Protein AF-A0A507F8T1-F1 (afdb_monomer_lite)

Secondary structure (DSSP, 8-state):
-PPPPP------THHHHHHHHHHHHHS----TT----HHHHHHHHHHHHHHHHHHHHTTTTTT-SS-SS-HHHHHHHH-EEEE-SSS-EE-S-TTHHHHGGG--SSHHHHHHHHHHHHHHHHHH---HHHHHIIIIIHHHHHHHHHHHHHHHHTPPPPPP----PPP---HHHHHHHHHHHHHHHHHHTPPPPPPSHHHHHSS-S-EEE--SHHHHHHHHHHHHHHHHHHHHHHHHSTT---HHHHHHHHHHHHHHHHHHHHHHHHHHHHH-GGG--SSB---HHHHHHHHHHHHHHHHHHHHGGG-

Foldseek 3Di:
DDDDDDDPPPPDPVVVVVVVVVVVVVDPDDPPPDDDFQLVVQLCVLLVLLVLQQCQVCVVVVVHPHRSDDPVCCCQQQKFKWFLPPHTDGPHDPNNLQNLLSYDPHPVQSVVLSCLLVVLSVLCSPGNPVLNCLQRVLSNQLVVQLSVVVSVVVDHDPDDDDDDDDDDDDLVVLVVVQVVQVVVCVVVVHDGDDRPNVVVVDPDSMAIHHHSLSSSLLSLLLLLLVLVLLLVVLVPPPDDPDVVSVVVNVVSVVVNVVSVVVLVVVLVVLVPPPVPPDSHRPGSSSSVSSNVNNNVVSNVVSVVVVD

Sequence (307 aa):
MATVPSYRGGRTSLEQSSYRRVSHRLHTTTPHGMPLPGTHLALVGTISLTLPSLISIYYTNLGLSSPLISFSRIYDTFHLTYQPRPKFKLLSRKESIVGHLFHHVDIAHWFGNTYAILSSGYFLDLGLIKTLVLIIGGGVTGAVTHILEWTIKTGPIPIPLVQSEPEPTSLLSDIVTDAQNLFTSIITTTTPAPLRTPERLLPPSTYSLCGASAAAYALTGAEIAAIMWAVKEAWGRKGRSRIGDRDRVKKLVVVALGRLVAVVAQVVASMEPGRRDGQLIIGHGAHLGGFLFGFIVMGFWQARRWV

Structure (mmCIF, N/CA/C/O backbone):
data_AF-A0A507F8T1-F1
#
_entry.id   AF-A0A507F8T1-F1
#
loop_
_atom_site.group_PDB
_atom_site.id
_atom_site.type_symbol
_atom_site.label_atom_id
_atom_site.label_alt_id
_atom_site.label_comp_id
_atom_site.label_asym_id
_atom_site.label_entity_id
_atom_site.label_seq_id
_atom_site.pdbx_PDB_ins_code
_atom_site.Cartn_x
_atom_site.Cartn_y
_atom_site.Cartn_z
_atom_site.occupancy
_atom_site.B_iso_or_equiv
_atom_site.auth_seq_id
_atom_site.auth_comp_id
_atom_site.auth_asym_id
_atom_site.auth_atom_id
_atom_site.pdbx_PDB_model_num
ATOM 1 N N . MET A 1 1 ? -41.353 -45.579 39.675 1.00 39.34 1 MET A N 1
ATOM 2 C CA . MET A 1 1 ? -41.555 -44.891 38.381 1.00 39.34 1 MET A CA 1
ATOM 3 C C . MET A 1 1 ? -41.398 -43.399 38.618 1.00 39.34 1 MET A C 1
ATOM 5 O O . MET A 1 1 ? -42.266 -42.804 39.238 1.00 39.34 1 MET A O 1
ATOM 9 N N . ALA A 1 2 ? -40.248 -42.838 38.247 1.00 31.27 2 ALA A N 1
ATOM 10 C CA . ALA A 1 2 ? -39.921 -41.430 38.457 1.00 31.27 2 ALA A CA 1
ATOM 11 C C . ALA A 1 2 ? -40.233 -40.632 37.183 1.00 31.27 2 ALA A C 1
ATOM 13 O O . ALA A 1 2 ? -39.785 -40.987 36.094 1.00 31.27 2 ALA A O 1
ATOM 14 N N . THR A 1 3 ? -41.030 -39.580 37.331 1.00 31.67 3 THR A N 1
ATOM 15 C CA . THR A 1 3 ? -41.420 -38.634 36.282 1.00 31.67 3 THR A CA 1
ATOM 16 C C . THR A 1 3 ? -40.282 -37.663 35.964 1.00 31.67 3 THR A C 1
ATOM 18 O O . THR A 1 3 ? -39.743 -37.015 36.859 1.00 31.67 3 THR A O 1
ATOM 21 N N . VAL A 1 4 ? -39.945 -37.542 34.679 1.00 34.84 4 VAL A N 1
ATOM 22 C CA . VAL A 1 4 ? -38.976 -36.579 34.129 1.00 34.84 4 VAL A CA 1
ATOM 23 C C . VAL A 1 4 ? -39.644 -35.203 33.975 1.00 34.84 4 VAL A C 1
ATOM 25 O O . VAL A 1 4 ? -40.724 -35.143 33.384 1.00 34.84 4 VAL A O 1
ATOM 28 N N . PRO A 1 5 ? -39.041 -34.082 34.419 1.00 36.09 5 PRO A N 1
ATOM 29 C CA . PRO A 1 5 ? -39.546 -32.755 34.090 1.00 36.09 5 PRO A CA 1
ATOM 30 C C . PRO A 1 5 ? -39.031 -32.291 32.721 1.00 36.09 5 PRO A C 1
ATOM 32 O O . PRO A 1 5 ? -37.831 -32.305 32.442 1.00 36.09 5 PRO A O 1
ATOM 35 N N . SER A 1 6 ? -39.953 -31.827 31.875 1.00 34.19 6 SER A N 1
ATOM 36 C CA . SER A 1 6 ? -39.666 -31.208 30.580 1.00 34.19 6 SER A CA 1
ATOM 37 C C . SER A 1 6 ? -38.996 -29.840 30.752 1.00 34.19 6 SER A C 1
ATOM 39 O O . SER A 1 6 ? -39.574 -28.933 31.356 1.00 34.19 6 SER A O 1
ATOM 41 N N . TYR A 1 7 ? -37.818 -29.651 30.160 1.00 31.28 7 TYR A N 1
ATOM 42 C CA . TYR A 1 7 ? -37.146 -28.353 30.106 1.00 31.28 7 TYR A CA 1
ATOM 43 C C . TYR A 1 7 ? -37.700 -27.529 28.930 1.00 31.28 7 TYR A C 1
ATOM 45 O O . TYR A 1 7 ? -37.268 -27.663 27.786 1.00 31.28 7 TYR A O 1
ATOM 53 N N . ARG A 1 8 ? -38.692 -26.669 29.197 1.00 39.00 8 ARG A N 1
ATOM 54 C CA . ARG A 1 8 ? -39.153 -25.636 28.252 1.00 39.00 8 ARG A CA 1
ATOM 55 C C . ARG A 1 8 ? -38.188 -24.448 28.329 1.00 39.00 8 ARG A C 1
ATOM 57 O O . ARG A 1 8 ? -38.341 -23.555 29.156 1.00 39.00 8 ARG A O 1
ATOM 64 N N . GLY A 1 9 ? -37.171 -24.451 27.470 1.00 37.16 9 GLY A N 1
ATOM 65 C CA . GLY A 1 9 ? -36.248 -23.330 27.296 1.00 37.16 9 GLY A CA 1
ATOM 66 C C . GLY A 1 9 ? -36.930 -22.142 26.617 1.00 37.16 9 GLY A C 1
ATOM 67 O O . GLY A 1 9 ? -36.871 -21.997 25.399 1.00 37.16 9 GLY A O 1
ATOM 68 N N . GLY A 1 10 ? -37.572 -21.282 27.407 1.00 39.88 10 GLY A N 1
ATOM 69 C CA . GLY A 1 10 ? -38.011 -19.962 26.970 1.00 39.88 10 GLY A CA 1
ATOM 70 C C . GLY A 1 10 ? -36.803 -19.066 26.700 1.00 39.88 10 GLY A C 1
ATOM 71 O O . GLY A 1 10 ? -36.295 -18.419 27.613 1.00 39.88 10 GLY A O 1
ATOM 72 N N . ARG A 1 11 ? -36.341 -19.011 25.445 1.00 39.75 11 ARG A N 1
ATOM 73 C CA . ARG A 1 11 ? -35.470 -17.922 24.981 1.00 39.75 11 ARG A CA 1
ATOM 74 C C . ARG A 1 11 ? -36.283 -16.635 25.016 1.00 39.75 11 ARG A C 1
ATOM 76 O O . ARG A 1 11 ? -37.191 -16.427 24.216 1.00 39.75 11 ARG A O 1
ATOM 83 N N . THR A 1 12 ? -35.982 -15.807 26.005 1.00 41.47 12 THR A N 1
ATOM 84 C CA . THR A 1 12 ? -36.626 -14.523 26.237 1.00 41.47 12 THR A CA 1
ATOM 85 C C . THR A 1 12 ? -36.356 -13.579 25.064 1.00 41.47 12 THR A C 1
ATOM 87 O O . THR A 1 12 ? -35.235 -13.432 24.577 1.00 41.47 12 THR A O 1
ATOM 90 N N . SER A 1 13 ? -37.407 -12.884 24.638 1.00 44.56 13 SER A N 1
ATOM 91 C CA . SER A 1 13 ? -37.451 -11.843 23.597 1.00 44.56 13 SER A CA 1
ATOM 92 C C . SER A 1 13 ? -36.482 -10.659 23.808 1.00 44.56 13 SER A C 1
ATOM 94 O O . SER A 1 13 ? -36.400 -9.747 22.982 1.00 44.56 13 SER A O 1
ATOM 96 N N . LEU A 1 14 ? -35.703 -10.671 24.892 1.00 43.12 14 LEU A N 1
ATOM 97 C CA . LEU A 1 14 ? -34.711 -9.663 25.259 1.00 43.12 14 LEU A CA 1
ATOM 98 C C . LEU A 1 14 ? -33.349 -9.861 24.568 1.00 43.12 14 LEU A C 1
ATOM 100 O O . LEU A 1 14 ? -32.668 -8.866 24.296 1.00 43.12 14 LEU A O 1
ATOM 104 N N . GLU A 1 15 ? -32.963 -11.091 24.208 1.00 40.22 15 GLU A N 1
ATOM 105 C CA . GLU A 1 15 ? -31.699 -11.337 23.487 1.00 40.22 15 GLU A CA 1
ATOM 106 C C . GLU A 1 15 ? -31.767 -10.899 22.016 1.00 40.22 15 GLU A C 1
ATOM 108 O O . GLU A 1 15 ? -30.837 -10.260 21.517 1.00 40.22 15 GLU A O 1
ATOM 113 N N . GLN A 1 16 ? -32.900 -11.113 21.339 1.00 37.66 16 GLN A N 1
ATOM 114 C CA . GLN A 1 16 ? -33.099 -10.623 19.966 1.00 37.66 16 GLN A CA 1
ATOM 115 C C . GLN A 1 16 ? -33.234 -9.089 19.900 1.00 37.66 16 GLN A C 1
ATOM 117 O O . GLN A 1 16 ? -32.736 -8.460 18.965 1.00 37.66 16 GLN A O 1
ATOM 122 N N . SER A 1 17 ? -33.823 -8.459 20.925 1.00 38.72 17 SER A N 1
ATOM 123 C CA . SER A 1 17 ? -33.915 -6.992 21.064 1.00 38.72 17 SER A CA 1
ATOM 124 C C . SER A 1 17 ? -32.543 -6.325 21.249 1.00 38.72 17 SER A C 1
ATOM 126 O O . SER A 1 17 ? -32.312 -5.218 20.754 1.00 38.72 17 SER A O 1
ATOM 128 N N . SER A 1 18 ? -31.603 -7.006 21.911 1.00 37.50 18 SER A N 1
ATOM 129 C CA . SER A 1 18 ? -30.262 -6.475 22.190 1.00 37.50 18 SER A CA 1
ATOM 130 C C . SER A 1 18 ? -29.327 -6.578 20.980 1.00 37.50 18 SER A C 1
ATOM 132 O O . SER A 1 18 ? -28.529 -5.671 20.748 1.00 37.50 18 SER A O 1
ATOM 134 N N . TYR A 1 19 ? -29.491 -7.616 20.153 1.00 35.53 19 TYR A N 1
ATOM 135 C CA . TYR A 1 19 ? -28.781 -7.747 18.875 1.00 35.53 19 TYR A CA 1
ATOM 136 C C . TYR A 1 19 ? -29.235 -6.694 17.845 1.00 35.53 19 TYR A C 1
ATOM 138 O O . TYR A 1 19 ? -28.403 -6.087 17.171 1.00 35.53 19 TYR A O 1
ATOM 146 N N . ARG A 1 20 ? -30.541 -6.382 17.790 1.00 34.66 20 ARG A N 1
ATOM 147 C CA . ARG A 1 20 ? -31.094 -5.333 16.906 1.00 34.66 20 ARG A CA 1
ATOM 148 C C . ARG A 1 20 ? -30.642 -3.915 17.271 1.00 34.66 20 ARG A C 1
ATOM 150 O O . ARG A 1 20 ? -30.541 -3.060 16.399 1.00 34.66 20 ARG A O 1
ATOM 157 N N . ARG A 1 21 ? -30.352 -3.648 18.549 1.00 36.59 21 ARG A N 1
ATOM 158 C CA . ARG A 1 21 ? -30.022 -2.293 19.029 1.00 36.59 21 ARG A CA 1
ATOM 159 C C . ARG A 1 21 ? -28.556 -1.892 18.824 1.00 36.59 21 ARG A C 1
ATOM 161 O O . ARG A 1 21 ? -28.254 -0.703 18.867 1.00 36.59 21 ARG A O 1
ATOM 168 N N . VAL A 1 22 ? -27.657 -2.855 18.595 1.00 39.97 22 VAL A N 1
ATOM 169 C CA . VAL A 1 22 ? -26.219 -2.593 18.378 1.00 39.97 22 VAL A CA 1
ATOM 170 C C . VAL A 1 22 ? -25.868 -2.504 16.896 1.00 39.97 22 VAL A C 1
ATOM 172 O O . VAL A 1 22 ? -25.025 -1.677 16.551 1.00 39.97 22 VAL A O 1
ATOM 175 N N . SER A 1 23 ? -26.579 -3.210 16.005 1.00 36.19 23 SER A N 1
ATOM 176 C CA . SER A 1 23 ? -26.482 -2.886 14.573 1.00 36.19 23 SER A CA 1
ATOM 177 C C . SER A 1 23 ? -26.943 -1.442 14.330 1.00 36.19 23 SER A C 1
ATOM 179 O O . SER A 1 23 ? -26.293 -0.725 13.593 1.00 36.19 23 SER A O 1
ATOM 181 N N . HIS A 1 24 ? -27.948 -0.958 15.066 1.00 34.44 24 HIS A N 1
ATOM 182 C CA . HIS A 1 24 ? -28.464 0.417 14.992 1.00 34.44 24 HIS A CA 1
ATOM 183 C C . HIS A 1 24 ? -27.612 1.519 15.656 1.00 34.44 24 HIS A C 1
ATOM 185 O O . HIS A 1 24 ? -27.954 2.693 15.542 1.00 34.44 24 HIS A O 1
ATOM 191 N N . ARG A 1 25 ? -26.547 1.184 16.403 1.00 39.75 25 ARG A N 1
ATOM 192 C CA . ARG A 1 25 ? -25.664 2.187 17.050 1.00 39.75 25 ARG A CA 1
ATOM 193 C C . ARG A 1 25 ? -24.276 2.292 16.429 1.00 39.75 25 ARG A C 1
ATOM 195 O O . ARG A 1 25 ? -23.531 3.196 16.791 1.00 39.75 25 ARG A O 1
ATOM 202 N N . LEU A 1 26 ? -23.961 1.395 15.499 1.00 37.66 26 LEU A N 1
ATOM 203 C CA . LEU A 1 26 ? -22.842 1.514 14.561 1.00 37.66 26 LEU A CA 1
ATOM 204 C C . LEU A 1 26 ? -23.324 1.690 13.110 1.00 37.66 26 LEU A C 1
ATOM 206 O O . LEU A 1 26 ? -22.580 2.229 12.307 1.00 37.66 26 LEU A O 1
ATOM 210 N N . HIS A 1 27 ? -24.581 1.358 12.794 1.00 41.53 27 HIS A N 1
ATOM 211 C CA . HIS A 1 27 ? -25.278 1.879 11.624 1.00 41.53 27 HIS A CA 1
ATOM 212 C C . HIS A 1 27 ? -26.230 2.990 12.047 1.00 41.53 27 HIS A C 1
ATOM 214 O O . HIS A 1 27 ? -27.288 2.736 12.625 1.00 41.53 27 HIS A O 1
ATOM 220 N N . THR A 1 28 ? -25.912 4.224 11.666 1.00 35.44 28 THR A N 1
ATOM 221 C CA . THR A 1 28 ? -26.970 5.135 11.234 1.00 35.44 28 THR A CA 1
ATOM 222 C C . THR A 1 28 ? -27.718 4.428 10.112 1.00 35.44 28 THR A C 1
ATOM 224 O O . THR A 1 28 ? -27.206 4.301 9.003 1.00 35.44 28 THR A O 1
ATOM 227 N N . THR A 1 29 ? -28.896 3.893 10.424 1.00 37.66 29 THR A N 1
ATOM 228 C CA . THR A 1 29 ? -29.841 3.418 9.420 1.00 37.66 29 THR A CA 1
ATOM 229 C C . THR A 1 29 ? -30.142 4.557 8.477 1.00 37.66 29 THR A C 1
ATOM 231 O O . THR A 1 29 ? -30.788 5.534 8.855 1.00 37.66 29 THR A O 1
ATOM 234 N N . THR A 1 30 ? -29.665 4.420 7.254 1.00 38.16 30 THR A N 1
ATOM 235 C CA . THR A 1 30 ? -30.105 5.231 6.143 1.00 38.16 30 THR A CA 1
ATOM 236 C C . THR A 1 30 ? -31.346 4.554 5.539 1.00 38.16 30 THR A C 1
ATOM 238 O O . THR A 1 30 ? -31.274 3.377 5.181 1.00 38.16 30 THR A O 1
ATOM 241 N N . PRO A 1 31 ? -32.522 5.218 5.487 1.00 38.56 31 PRO A N 1
ATOM 242 C CA . PRO A 1 31 ? -33.696 4.660 4.827 1.00 38.56 31 PRO A CA 1
ATOM 243 C C . PRO A 1 31 ? -33.442 4.464 3.329 1.00 38.56 31 PRO A C 1
ATOM 245 O O . PRO A 1 31 ? -32.559 5.096 2.746 1.00 38.56 31 PRO A O 1
ATOM 248 N N . HIS A 1 32 ? -34.235 3.573 2.733 1.00 39.34 32 HIS A N 1
ATOM 249 C CA . HIS A 1 32 ? -34.249 3.226 1.314 1.00 39.34 32 HIS A CA 1
ATOM 250 C C . HIS A 1 32 ? -33.982 4.428 0.389 1.00 39.34 32 HIS A C 1
ATOM 252 O O . HIS A 1 32 ? -34.740 5.394 0.389 1.00 39.34 32 HIS A O 1
ATOM 258 N N . GLY A 1 33 ? -32.908 4.331 -0.406 1.00 44.28 33 GLY A N 1
ATOM 259 C CA . GLY A 1 33 ? -32.551 5.303 -1.448 1.00 44.28 33 GLY A CA 1
ATOM 260 C C . GLY A 1 33 ? -31.318 6.177 -1.182 1.00 44.28 33 GLY A C 1
ATOM 261 O O . GLY A 1 33 ? -31.122 7.147 -1.906 1.00 44.28 33 GLY A O 1
ATOM 262 N N . MET A 1 34 ? -30.485 5.882 -0.176 1.00 39.25 34 MET A N 1
ATOM 263 C CA . MET A 1 34 ? -29.325 6.727 0.144 1.00 39.25 34 MET A CA 1
ATOM 264 C C . MET A 1 34 ? -28.015 6.349 -0.570 1.00 39.25 34 MET A C 1
ATOM 266 O O . MET A 1 34 ? -27.750 5.164 -0.780 1.00 39.25 34 MET A O 1
ATOM 270 N N . PRO A 1 35 ? -27.172 7.352 -0.901 1.00 48.38 35 PRO A N 1
ATOM 271 C CA . PRO A 1 35 ? -25.868 7.149 -1.525 1.00 48.38 35 PRO A CA 1
ATOM 272 C C . PRO A 1 35 ? -24.982 6.234 -0.673 1.00 48.38 35 PRO A C 1
ATOM 274 O O . PRO A 1 35 ? -25.067 6.241 0.557 1.00 48.38 35 PRO A O 1
ATOM 277 N N . LEU A 1 36 ? -24.128 5.451 -1.344 1.00 57.12 36 LEU A N 1
ATOM 278 C CA . LEU A 1 36 ? -23.141 4.568 -0.716 1.00 57.12 36 LEU A CA 1
ATOM 279 C C . LEU A 1 36 ? -22.441 5.294 0.452 1.00 57.12 36 LEU A C 1
ATOM 281 O O . LEU A 1 36 ? -21.964 6.417 0.248 1.00 57.12 36 LEU A O 1
ATOM 285 N N . PRO A 1 37 ? -22.346 4.690 1.656 1.00 79.75 37 PRO A N 1
ATOM 286 C CA . PRO A 1 37 ? -21.645 5.302 2.781 1.00 79.75 37 PRO A CA 1
ATOM 287 C C . PRO A 1 37 ? -20.237 5.704 2.341 1.00 79.75 37 PRO A C 1
ATOM 289 O O . PRO A 1 37 ? -19.589 4.960 1.608 1.00 79.75 37 PRO A O 1
ATOM 292 N N . GLY A 1 38 ? -19.749 6.877 2.752 1.00 87.25 38 GLY A N 1
ATOM 293 C CA . GLY A 1 38 ? -18.566 7.489 2.131 1.00 87.25 38 GLY A CA 1
ATOM 294 C C . GLY A 1 38 ? -17.327 6.581 2.054 1.00 87.25 38 GLY A C 1
ATOM 295 O O . GLY A 1 38 ? -16.588 6.644 1.074 1.00 87.25 38 GLY A O 1
ATOM 296 N N . THR A 1 39 ? -17.116 5.689 3.028 1.00 90.12 39 THR A N 1
ATOM 297 C CA . THR A 1 39 ? -16.049 4.678 2.956 1.00 90.12 39 THR A CA 1
ATOM 298 C C . THR A 1 39 ? -16.246 3.713 1.793 1.00 90.12 39 THR A C 1
ATOM 300 O O . THR A 1 39 ? -15.296 3.456 1.069 1.00 90.12 39 THR A O 1
ATOM 303 N N . HIS A 1 40 ? -17.462 3.235 1.546 1.00 91.06 40 HIS A N 1
ATOM 304 C CA . HIS A 1 40 ? -17.756 2.318 0.444 1.00 91.06 40 HIS A CA 1
ATOM 305 C C . HIS A 1 40 ? -17.415 2.962 -0.899 1.00 91.06 40 HIS A C 1
ATOM 307 O O . HIS A 1 40 ? -16.781 2.328 -1.737 1.00 91.06 40 HIS A O 1
ATOM 313 N N . LEU A 1 41 ? -17.759 4.243 -1.071 1.00 92.75 41 LEU A N 1
ATOM 314 C CA . LEU A 1 41 ? -17.392 5.001 -2.265 1.00 92.75 41 LEU A CA 1
ATOM 315 C C . LEU A 1 41 ? -15.867 5.093 -2.429 1.00 92.75 41 LEU A C 1
ATOM 317 O O . LEU A 1 41 ? -15.362 4.889 -3.529 1.00 92.75 41 LEU A O 1
ATOM 321 N N . ALA A 1 42 ? -15.128 5.333 -1.340 1.00 93.75 42 ALA A N 1
ATOM 322 C CA . ALA A 1 42 ? -13.666 5.344 -1.367 1.00 93.75 42 ALA A CA 1
ATOM 323 C C . ALA A 1 42 ? -13.087 3.981 -1.784 1.00 93.75 42 ALA A C 1
ATOM 325 O O . ALA A 1 42 ? -12.177 3.926 -2.610 1.00 93.75 42 ALA A O 1
ATOM 326 N N . LEU A 1 43 ? -13.618 2.883 -1.235 1.00 92.94 43 LEU A N 1
ATOM 327 C CA . LEU A 1 43 ? -13.141 1.526 -1.515 1.00 92.94 43 LEU A CA 1
ATOM 328 C C . LEU A 1 43 ? -13.450 1.116 -2.958 1.00 92.94 43 LEU A C 1
ATOM 330 O O . LEU A 1 43 ? -12.547 0.703 -3.681 1.00 92.94 43 LEU A O 1
ATOM 334 N N . VAL A 1 44 ? -14.701 1.287 -3.396 1.00 92.62 44 VAL A N 1
ATOM 335 C CA . VAL A 1 44 ? -15.132 0.979 -4.766 1.00 92.62 44 VAL A CA 1
ATOM 336 C C . VAL A 1 44 ? -14.369 1.834 -5.767 1.00 92.62 44 VAL A C 1
ATOM 338 O O . VAL A 1 44 ? -13.881 1.293 -6.754 1.00 92.62 44 VAL A O 1
ATOM 341 N N . GLY A 1 45 ? -14.194 3.130 -5.498 1.00 93.06 45 GLY A N 1
ATOM 342 C CA . GLY A 1 45 ? -13.399 4.021 -6.342 1.00 93.06 45 GLY A CA 1
ATOM 343 C C . GLY A 1 45 ? -11.946 3.558 -6.449 1.00 93.06 45 GLY A C 1
ATOM 344 O O . GLY A 1 45 ? -11.428 3.416 -7.552 1.00 93.06 45 GLY A O 1
ATOM 345 N N . THR A 1 46 ? -11.315 3.231 -5.318 1.00 92.44 46 THR A N 1
ATOM 346 C CA . THR A 1 46 ? -9.931 2.726 -5.283 1.00 92.44 46 THR A CA 1
ATOM 347 C C . THR A 1 46 ? -9.776 1.443 -6.093 1.00 92.44 46 THR A C 1
ATOM 349 O O . THR A 1 46 ? -8.879 1.350 -6.924 1.00 92.44 46 THR A O 1
ATOM 352 N N . ILE A 1 47 ? -10.668 0.468 -5.902 1.00 92.19 47 ILE A N 1
ATOM 353 C CA . ILE A 1 47 ? -10.628 -0.803 -6.637 1.00 92.19 47 ILE A CA 1
ATOM 354 C C . ILE A 1 47 ? -10.894 -0.562 -8.123 1.00 92.19 47 ILE A C 1
ATOM 356 O O . ILE A 1 47 ? -10.155 -1.063 -8.964 1.00 92.19 47 ILE A O 1
ATOM 360 N N . SER A 1 48 ? -11.885 0.260 -8.463 1.00 93.69 48 SER A N 1
ATOM 361 C CA . SER A 1 48 ? -12.208 0.592 -9.855 1.00 93.69 48 SER A CA 1
ATOM 362 C C . SER A 1 48 ? -11.015 1.198 -10.587 1.00 93.69 48 SER A C 1
ATOM 364 O O . SER A 1 48 ? -10.748 0.823 -11.724 1.00 93.69 48 SER A O 1
ATOM 366 N N . LEU A 1 49 ? -10.246 2.067 -9.924 1.00 92.94 49 LEU A N 1
ATOM 367 C CA . LEU A 1 49 ? -9.046 2.676 -10.502 1.00 92.94 49 LEU A CA 1
ATOM 368 C C . LEU A 1 49 ? -7.927 1.664 -10.791 1.00 92.94 49 LEU A C 1
ATOM 370 O O . LEU A 1 49 ? -7.081 1.932 -11.640 1.00 92.94 49 LEU A O 1
ATOM 374 N N . THR A 1 50 ? -7.933 0.493 -10.148 1.00 91.62 50 THR A N 1
ATOM 375 C CA . THR A 1 50 ? -6.943 -0.568 -10.409 1.00 91.62 50 THR A CA 1
ATOM 376 C C . THR A 1 50 ? -7.278 -1.433 -11.626 1.00 91.62 50 THR A C 1
ATOM 378 O O . THR A 1 50 ? -6.385 -2.043 -12.213 1.00 91.62 50 THR A O 1
ATOM 381 N N . LEU A 1 51 ? -8.553 -1.485 -12.030 1.00 91.19 51 LEU A N 1
ATOM 382 C CA . LEU A 1 51 ? -9.023 -2.394 -13.078 1.00 91.19 51 LEU A CA 1
ATOM 383 C C . LEU A 1 51 ? -8.449 -2.089 -14.468 1.00 91.19 51 LEU A C 1
ATOM 385 O O . LEU A 1 51 ? -8.052 -3.041 -15.135 1.00 91.19 51 LEU A O 1
ATOM 389 N N . PRO A 1 52 ? -8.351 -0.827 -14.937 1.00 90.44 52 PRO A N 1
ATOM 390 C CA . PRO A 1 52 ? -7.860 -0.552 -16.285 1.00 90.44 52 PRO A CA 1
ATOM 391 C C . PRO A 1 52 ? -6.454 -1.098 -16.546 1.00 90.44 52 PRO A C 1
ATOM 393 O O . PRO A 1 52 ? -6.193 -1.639 -17.622 1.00 90.44 52 PRO A O 1
ATOM 396 N N . SER A 1 53 ? -5.555 -0.993 -15.563 1.00 86.69 53 SER A N 1
ATOM 397 C CA . SER A 1 53 ? -4.187 -1.498 -15.701 1.00 86.69 53 SER A CA 1
ATOM 398 C C . SER A 1 53 ? -4.147 -3.031 -15.658 1.00 86.69 53 SER A C 1
ATOM 400 O O . SER A 1 53 ? -3.459 -3.640 -16.473 1.00 86.69 53 SER A O 1
ATOM 402 N N . LEU A 1 54 ? -4.963 -3.659 -14.803 1.00 86.56 54 LEU A N 1
ATOM 403 C CA . LEU A 1 54 ? -5.094 -5.115 -14.728 1.00 86.56 54 LEU A CA 1
ATOM 404 C C . LEU A 1 54 ? -5.684 -5.707 -16.019 1.00 86.56 54 LEU A C 1
ATOM 406 O O . LEU A 1 54 ? -5.114 -6.629 -16.592 1.00 86.56 54 LEU A O 1
ATOM 410 N N . ILE A 1 55 ? -6.780 -5.139 -16.530 1.00 87.75 55 ILE A N 1
ATOM 411 C CA . ILE A 1 55 ? -7.395 -5.554 -17.801 1.00 87.75 55 ILE A CA 1
ATOM 412 C C . ILE A 1 55 ? -6.386 -5.431 -18.944 1.00 87.75 55 ILE A C 1
ATOM 414 O O . ILE A 1 55 ? -6.330 -6.298 -19.808 1.00 87.75 55 ILE A O 1
ATOM 418 N N . SER A 1 56 ? -5.563 -4.380 -18.936 1.00 85.50 56 SER A N 1
ATOM 419 C CA . SER A 1 56 ? -4.539 -4.171 -19.962 1.00 85.50 56 SER A CA 1
ATOM 420 C C . SER A 1 56 ? -3.421 -5.213 -19.912 1.00 85.50 56 SER A C 1
ATOM 422 O O . SER A 1 56 ? -2.960 -5.624 -20.969 1.00 85.50 56 SER A O 1
ATOM 424 N N . ILE A 1 57 ? -3.020 -5.692 -18.727 1.00 84.56 57 ILE A N 1
ATOM 425 C CA . ILE A 1 57 ? -2.060 -6.805 -18.607 1.00 84.56 57 ILE A CA 1
ATOM 426 C C . ILE A 1 57 ? -2.655 -8.103 -19.167 1.00 84.56 57 ILE A C 1
ATOM 428 O O . ILE A 1 57 ? -1.977 -8.842 -19.875 1.00 84.56 57 ILE A O 1
ATOM 432 N N . TYR A 1 58 ? -3.929 -8.369 -18.877 1.00 85.69 58 TYR A N 1
ATOM 433 C CA . TYR A 1 58 ? -4.594 -9.634 -19.202 1.00 85.69 58 TYR A CA 1
ATOM 434 C C . TYR A 1 58 ? -5.466 -9.570 -20.466 1.00 85.69 58 TYR A C 1
ATOM 436 O O . TYR A 1 58 ? -6.314 -10.437 -20.670 1.00 85.69 58 TYR A O 1
ATOM 444 N N . TYR A 1 59 ? -5.278 -8.563 -21.324 1.00 88.00 59 TYR A N 1
ATOM 445 C CA . TYR A 1 59 ? -6.203 -8.271 -22.424 1.00 88.00 59 TYR A CA 1
ATOM 446 C C . TYR A 1 59 ? -6.361 -9.450 -23.401 1.00 88.00 59 TYR A C 1
ATOM 448 O O . TYR A 1 59 ? -7.479 -9.754 -23.813 1.00 88.00 59 TYR A O 1
ATOM 456 N N . THR A 1 60 ? -5.275 -10.172 -23.696 1.00 87.12 60 THR A N 1
ATOM 457 C CA . THR A 1 60 ? -5.292 -11.379 -24.538 1.00 87.12 60 THR A CA 1
ATOM 458 C C . THR A 1 60 ? -6.131 -12.494 -23.919 1.00 87.12 60 THR A C 1
ATOM 460 O O . THR A 1 60 ? -6.960 -13.091 -24.601 1.00 87.12 60 THR A O 1
ATOM 463 N N . ASN A 1 61 ? -5.978 -12.737 -22.615 1.00 88.88 61 ASN A N 1
ATOM 464 C CA . ASN A 1 61 ? -6.740 -13.752 -21.880 1.00 88.88 61 ASN A CA 1
ATOM 465 C C . ASN A 1 61 ? -8.232 -13.404 -21.785 1.00 88.88 61 ASN A C 1
ATOM 467 O O . ASN A 1 61 ? -9.065 -14.290 -21.621 1.00 88.88 61 ASN A O 1
ATOM 471 N N . LEU A 1 62 ? -8.568 -12.118 -21.890 1.00 88.56 62 LEU A N 1
ATOM 472 C CA . LEU A 1 62 ? -9.939 -11.612 -21.910 1.00 88.56 62 LEU A CA 1
ATOM 473 C C . LEU A 1 62 ? -10.541 -11.567 -23.325 1.00 88.56 62 LEU A C 1
ATOM 475 O O . LEU A 1 62 ? -11.675 -11.121 -23.483 1.00 88.56 62 LEU A O 1
ATOM 479 N N . GLY A 1 63 ? -9.805 -12.007 -24.353 1.00 91.31 63 GLY A N 1
ATOM 480 C CA . GLY A 1 63 ? -10.263 -11.982 -25.744 1.00 91.31 63 GLY A CA 1
ATOM 481 C C . GLY A 1 63 ? -10.359 -10.575 -26.339 1.00 91.31 63 GLY A C 1
ATOM 482 O O . GLY A 1 63 ? -11.084 -10.365 -27.309 1.00 91.31 63 GLY A O 1
ATOM 483 N N . LEU A 1 64 ? -9.658 -9.597 -25.761 1.00 90.69 64 LEU A N 1
ATOM 484 C CA . LEU A 1 64 ? -9.617 -8.234 -26.279 1.00 90.69 64 LEU A CA 1
ATOM 485 C C . LEU A 1 64 ? -8.594 -8.134 -27.415 1.00 90.69 64 LEU A C 1
ATOM 487 O O . LEU A 1 64 ? -7.500 -8.690 -27.336 1.00 90.69 64 LEU A O 1
ATOM 491 N N . SER A 1 65 ? -8.924 -7.370 -28.456 1.00 93.12 65 SER A N 1
ATOM 492 C CA . SER A 1 65 ? -8.035 -7.140 -29.606 1.00 93.12 65 SER A CA 1
ATOM 493 C C . SER A 1 65 ? -6.829 -6.257 -29.275 1.00 93.12 65 SER A C 1
ATOM 495 O O . SER A 1 65 ? -5.812 -6.307 -29.959 1.00 93.12 65 SER A O 1
ATOM 497 N N . SER A 1 66 ? -6.944 -5.421 -28.243 1.00 91.75 66 SER A N 1
ATOM 498 C CA . SER A 1 66 ? -5.913 -4.476 -27.813 1.00 91.75 66 SER A CA 1
ATOM 499 C C . SER A 1 66 ? -6.090 -4.119 -26.333 1.00 91.75 66 SER A C 1
ATOM 501 O O . SER A 1 66 ? -7.218 -4.172 -25.830 1.00 91.75 66 SER A O 1
ATOM 503 N N . PRO A 1 67 ? -5.022 -3.715 -25.625 1.00 91.81 67 PRO A N 1
ATOM 504 C CA . PRO A 1 67 ? -5.126 -3.303 -24.229 1.00 91.81 67 PRO A CA 1
ATOM 505 C C . PRO A 1 67 ? -5.852 -1.953 -24.085 1.00 91.81 67 PRO A C 1
ATOM 507 O O . PRO A 1 67 ? -5.757 -1.093 -24.961 1.00 91.81 67 PRO A O 1
ATOM 510 N N . LEU A 1 68 ? -6.544 -1.742 -22.956 1.00 91.12 68 LEU A N 1
ATOM 511 C CA . LEU A 1 68 ? -7.224 -0.469 -22.646 1.00 91.12 68 LEU A CA 1
ATOM 512 C C . LEU A 1 68 ? -6.230 0.683 -22.427 1.00 91.12 68 LEU A C 1
ATOM 514 O O . LEU A 1 68 ? -6.504 1.837 -22.750 1.00 91.12 68 LEU A O 1
ATOM 518 N N . ILE A 1 69 ? -5.076 0.363 -21.847 1.00 87.75 69 ILE A N 1
ATOM 519 C CA . ILE A 1 69 ? -3.953 1.259 -21.599 1.00 87.75 69 ILE A CA 1
ATOM 520 C C . ILE A 1 69 ? -2.726 0.610 -22.230 1.00 87.75 69 ILE A C 1
ATOM 522 O O . ILE A 1 69 ? -2.435 -0.556 -21.971 1.00 87.75 69 ILE A O 1
ATOM 526 N N . SER A 1 70 ? -1.981 1.358 -23.046 1.00 87.88 70 SER A N 1
ATOM 527 C CA . SER A 1 70 ? -0.746 0.838 -23.632 1.00 87.88 70 SER A CA 1
ATOM 528 C C . SER A 1 70 ? 0.255 0.438 -22.544 1.00 87.88 70 SER A C 1
ATOM 530 O O . SER A 1 70 ? 0.405 1.135 -21.538 1.00 87.88 70 SER A O 1
ATOM 532 N N . PHE A 1 71 ? 1.001 -0.645 -22.772 1.00 82.06 71 PHE A N 1
ATOM 533 C CA . PHE A 1 71 ? 2.047 -1.087 -21.845 1.00 82.06 71 PHE A CA 1
ATOM 534 C C . PHE A 1 71 ? 3.070 0.018 -21.557 1.00 82.06 71 PHE A C 1
ATOM 536 O O . PHE A 1 71 ? 3.441 0.215 -20.407 1.00 82.06 71 PHE A O 1
ATOM 543 N N . SER A 1 72 ? 3.442 0.818 -22.563 1.00 81.50 72 SER A N 1
ATOM 544 C CA . SER A 1 72 ? 4.316 1.985 -22.373 1.00 81.50 72 SER A CA 1
ATOM 545 C C . SER A 1 72 ? 3.771 2.970 -21.337 1.00 81.50 72 SER A C 1
ATOM 547 O O . SER A 1 72 ? 4.494 3.397 -20.443 1.00 81.50 72 SER A O 1
ATOM 549 N N . ARG A 1 73 ? 2.470 3.281 -21.385 1.00 83.50 73 ARG A N 1
ATOM 550 C CA . ARG A 1 73 ? 1.832 4.176 -20.415 1.00 83.50 73 ARG A CA 1
ATOM 551 C C . ARG A 1 73 ? 1.764 3.543 -19.024 1.00 83.50 73 ARG A C 1
ATOM 553 O O . ARG A 1 73 ? 1.880 4.273 -18.039 1.00 83.50 73 ARG A O 1
ATOM 560 N N . ILE A 1 74 ? 1.600 2.220 -18.937 1.00 81.00 74 ILE A N 1
ATOM 561 C CA . ILE A 1 74 ? 1.681 1.474 -17.672 1.00 81.00 74 ILE A CA 1
ATOM 562 C C . ILE A 1 74 ? 3.068 1.646 -17.047 1.00 81.00 74 ILE A C 1
ATOM 564 O O . ILE A 1 74 ? 3.165 2.129 -15.922 1.00 81.00 74 ILE A O 1
ATOM 568 N N . TYR A 1 75 ? 4.138 1.373 -17.788 1.00 78.50 75 TYR A N 1
ATOM 569 C CA . TYR A 1 75 ? 5.500 1.551 -17.280 1.00 78.50 75 TYR A CA 1
ATOM 570 C C . TYR A 1 75 ? 5.828 3.011 -16.927 1.00 78.50 75 TYR A C 1
ATOM 572 O O . TYR A 1 75 ? 6.445 3.266 -15.898 1.00 78.50 75 TYR A O 1
ATOM 580 N N . ASP A 1 76 ? 5.362 3.985 -17.710 1.00 79.06 76 ASP A N 1
ATOM 581 C CA . ASP A 1 76 ? 5.685 5.398 -17.471 1.00 79.06 76 ASP A CA 1
ATOM 582 C C . ASP A 1 76 ? 4.927 6.021 -16.287 1.00 79.06 76 ASP A C 1
ATOM 584 O O . ASP A 1 76 ? 5.422 6.953 -15.644 1.00 79.06 76 ASP A O 1
ATOM 588 N N . THR A 1 77 ? 3.697 5.560 -16.035 1.00 81.81 77 THR A N 1
ATOM 589 C CA . THR A 1 77 ? 2.748 6.232 -15.123 1.00 81.81 77 THR A CA 1
ATOM 590 C C . THR A 1 77 ? 2.422 5.401 -13.889 1.00 81.81 77 THR A C 1
ATOM 592 O O . THR A 1 77 ? 2.122 5.952 -12.836 1.00 81.81 77 THR A O 1
ATOM 595 N N . PHE A 1 78 ? 2.459 4.078 -14.007 1.00 84.56 78 PHE A N 1
ATOM 596 C CA . PHE A 1 78 ? 1.988 3.148 -12.985 1.00 84.56 78 PHE A CA 1
ATOM 597 C C . PHE A 1 78 ? 3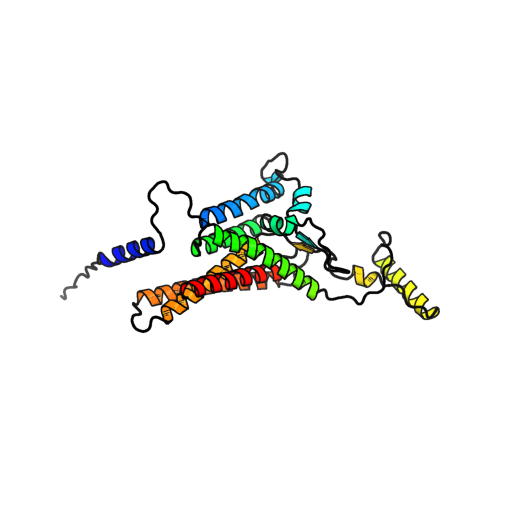.115 2.327 -12.346 1.00 84.56 78 PHE A C 1
ATOM 599 O O . PHE A 1 78 ? 2.875 1.599 -11.386 1.00 84.56 78 PHE A O 1
ATOM 606 N N . HIS A 1 79 ? 4.348 2.474 -12.827 1.00 84.25 79 HIS A N 1
ATOM 607 C CA . HIS A 1 79 ? 5.537 1.991 -12.139 1.00 84.25 79 HIS A CA 1
ATOM 608 C C . HIS A 1 79 ? 6.284 3.167 -11.521 1.00 84.25 79 HIS A C 1
ATOM 610 O O . HIS A 1 79 ? 6.617 4.141 -12.197 1.00 84.25 79 HIS A O 1
ATOM 616 N N . LEU A 1 80 ? 6.567 3.062 -10.226 1.00 85.44 80 LEU A N 1
ATOM 617 C CA . LEU A 1 80 ? 7.462 3.976 -9.541 1.00 85.44 80 LEU A CA 1
ATOM 618 C C . LEU A 1 80 ? 8.878 3.417 -9.643 1.00 85.44 80 LEU A C 1
ATOM 620 O O . LEU A 1 80 ? 9.265 2.531 -8.882 1.00 85.44 80 LEU A O 1
ATOM 624 N N . THR A 1 81 ? 9.641 3.932 -10.597 1.00 85.06 81 THR A N 1
ATOM 625 C CA . THR A 1 81 ? 10.984 3.443 -10.894 1.00 85.06 81 THR A CA 1
ATOM 626 C C . THR A 1 81 ? 12.015 4.453 -10.417 1.00 85.06 81 THR A C 1
ATOM 628 O O . THR A 1 81 ? 11.941 5.639 -10.743 1.00 85.06 81 THR A O 1
ATOM 631 N N . TYR A 1 82 ? 12.988 3.998 -9.635 1.00 81.88 82 TYR A N 1
ATOM 632 C CA . TYR A 1 82 ? 14.026 4.847 -9.066 1.00 81.88 82 TYR A CA 1
ATOM 633 C C . TYR A 1 82 ? 15.375 4.142 -9.039 1.00 81.88 82 TYR A C 1
ATOM 635 O O . TYR A 1 82 ? 15.476 2.921 -8.974 1.00 81.88 82 TYR A O 1
ATOM 643 N N . GLN A 1 83 ? 16.420 4.949 -9.054 1.00 82.38 83 GLN A N 1
ATOM 644 C CA . GLN A 1 83 ? 17.803 4.529 -8.983 1.00 82.38 83 GLN A CA 1
ATOM 645 C C . GLN A 1 83 ? 18.411 5.129 -7.711 1.00 82.38 83 GLN A C 1
ATOM 647 O O . GLN A 1 83 ? 18.525 6.350 -7.631 1.00 82.38 83 GLN A O 1
ATOM 652 N N . PRO A 1 84 ? 18.768 4.335 -6.686 1.00 72.38 84 PRO A N 1
ATOM 653 C CA . PRO A 1 84 ? 19.348 4.863 -5.451 1.00 72.38 84 PRO A CA 1
ATOM 654 C C . PRO A 1 84 ? 20.827 5.257 -5.598 1.00 72.38 84 PRO A C 1
ATOM 656 O O . PRO A 1 84 ? 21.312 6.086 -4.831 1.00 72.38 84 PRO A O 1
ATOM 659 N N . ARG A 1 85 ? 21.546 4.696 -6.582 1.00 69.19 85 ARG A N 1
ATOM 660 C CA . ARG A 1 85 ? 22.991 4.895 -6.799 1.00 69.19 85 ARG A CA 1
ATOM 661 C C . ARG A 1 85 ? 23.326 5.217 -8.254 1.00 69.19 85 ARG A C 1
ATOM 663 O O . ARG A 1 85 ? 22.651 4.690 -9.125 1.00 69.19 85 ARG A O 1
ATOM 670 N N . PRO A 1 86 ? 24.408 5.962 -8.544 1.00 60.81 86 PRO A N 1
ATOM 671 C CA . PRO A 1 86 ? 25.352 6.571 -7.595 1.00 60.81 86 PRO A CA 1
ATOM 672 C C . PRO A 1 86 ? 24.797 7.827 -6.903 1.00 60.81 86 PRO A C 1
ATOM 674 O O . PRO A 1 86 ? 25.262 8.201 -5.832 1.00 60.81 86 PRO A O 1
ATOM 677 N N . LYS A 1 87 ? 23.764 8.450 -7.478 1.00 69.69 87 LYS A N 1
ATOM 678 C CA . LYS A 1 87 ? 22.928 9.472 -6.837 1.00 69.69 87 LYS A CA 1
ATOM 679 C C . LYS A 1 87 ? 21.474 9.046 -6.965 1.00 69.69 87 LYS A C 1
ATOM 681 O O . LYS A 1 87 ? 21.100 8.510 -8.006 1.00 69.69 87 LYS A O 1
ATOM 686 N N . PHE A 1 88 ? 20.670 9.329 -5.941 1.00 79.69 88 PHE A N 1
ATOM 687 C CA . PHE A 1 88 ? 19.238 9.079 -6.015 1.00 79.69 88 PHE A CA 1
ATOM 688 C C . PHE A 1 88 ? 18.636 9.813 -7.219 1.00 79.69 88 PHE A C 1
ATOM 690 O O . PHE A 1 88 ? 18.756 11.035 -7.340 1.00 79.69 88 PHE A O 1
ATOM 697 N N . LYS A 1 89 ? 17.973 9.064 -8.094 1.00 83.38 89 LYS A N 1
ATOM 698 C CA . LYS A 1 89 ? 17.260 9.581 -9.254 1.00 83.38 89 LYS A CA 1
ATOM 699 C C . LYS A 1 89 ? 15.913 8.886 -9.356 1.00 83.38 89 LYS A C 1
ATOM 701 O O . LYS A 1 89 ? 15.838 7.665 -9.466 1.00 83.38 89 LYS A O 1
ATOM 706 N N . LEU A 1 90 ? 14.844 9.673 -9.352 1.00 83.81 90 LEU A N 1
ATOM 707 C CA . LEU A 1 90 ? 13.537 9.185 -9.766 1.00 83.81 90 LEU A CA 1
ATOM 708 C C . LEU A 1 90 ? 13.545 9.075 -11.297 1.00 83.81 90 LEU A C 1
ATOM 710 O O . LEU A 1 90 ? 13.795 10.071 -11.977 1.00 83.81 90 LEU A O 1
ATOM 714 N N . LEU A 1 91 ? 13.355 7.865 -11.820 1.00 84.00 91 LEU A N 1
ATOM 715 C CA . LEU A 1 91 ? 13.393 7.584 -13.258 1.00 84.00 91 LEU A CA 1
ATOM 716 C C . LEU A 1 91 ? 12.001 7.662 -13.886 1.00 84.00 91 LEU A C 1
ATOM 718 O O . LEU A 1 91 ? 11.871 8.061 -15.039 1.00 84.00 91 LEU A O 1
ATOM 722 N N . SER A 1 92 ? 10.967 7.306 -13.127 1.00 84.31 92 SER A N 1
ATOM 723 C CA . SER A 1 92 ? 9.576 7.465 -13.542 1.00 84.31 92 SER A CA 1
ATOM 724 C C . SER A 1 92 ? 9.087 8.906 -13.373 1.00 84.31 92 SER A C 1
ATOM 726 O O . SER A 1 92 ? 9.720 9.755 -12.737 1.00 84.31 92 SER A O 1
ATOM 728 N N . ARG A 1 93 ? 7.918 9.206 -13.945 1.00 87.56 93 ARG A N 1
ATOM 729 C CA . ARG A 1 93 ? 7.299 10.529 -13.801 1.00 87.56 93 ARG A CA 1
ATOM 730 C C . ARG A 1 93 ? 6.822 10.757 -12.366 1.00 87.56 93 ARG A C 1
ATOM 732 O O . ARG A 1 93 ? 6.506 9.804 -11.657 1.00 87.56 93 ARG A O 1
ATOM 739 N N . LYS A 1 94 ? 6.713 12.010 -11.922 1.00 85.50 94 LYS A N 1
ATOM 740 C CA . LYS A 1 94 ? 6.309 12.333 -10.535 1.00 85.50 94 LYS A CA 1
ATOM 741 C C . LYS A 1 94 ? 4.915 11.802 -10.196 1.00 85.50 94 LYS A C 1
ATOM 743 O O . LYS A 1 94 ? 4.668 11.397 -9.066 1.00 85.50 94 LYS A O 1
ATOM 748 N N . GLU A 1 95 ? 4.030 11.744 -11.185 1.00 87.19 95 GLU A N 1
ATOM 749 C CA . GLU A 1 95 ? 2.675 11.210 -11.060 1.00 87.19 95 GLU A CA 1
ATOM 750 C C . GLU A 1 95 ? 2.681 9.726 -10.673 1.00 87.19 95 GLU A C 1
ATOM 752 O O . GLU A 1 95 ? 1.746 9.268 -10.018 1.00 87.19 95 GLU A O 1
ATOM 757 N N . SER A 1 96 ? 3.753 8.988 -10.990 1.00 86.38 96 SER A N 1
ATOM 758 C CA . SER A 1 96 ? 3.890 7.573 -10.625 1.00 86.38 96 SER A CA 1
ATOM 759 C C . SER A 1 96 ? 3.937 7.328 -9.121 1.00 86.38 96 SER A C 1
ATOM 761 O O . SER A 1 96 ? 3.568 6.238 -8.702 1.00 86.38 96 SER A O 1
ATOM 763 N N . ILE A 1 97 ? 4.277 8.336 -8.301 1.00 86.25 97 ILE A N 1
ATOM 764 C CA . ILE A 1 97 ? 4.214 8.260 -6.828 1.00 86.25 97 ILE A CA 1
ATOM 765 C C . ILE A 1 97 ? 2.787 7.962 -6.348 1.00 86.25 97 ILE A C 1
ATOM 767 O O . ILE A 1 97 ? 2.598 7.338 -5.311 1.00 86.25 97 ILE A O 1
ATOM 771 N N . VAL A 1 98 ? 1.776 8.391 -7.103 1.00 88.12 98 VAL A N 1
ATOM 772 C CA . VAL A 1 98 ? 0.370 8.073 -6.827 1.00 88.12 98 VAL A CA 1
ATOM 773 C C . VAL A 1 98 ? -0.129 6.995 -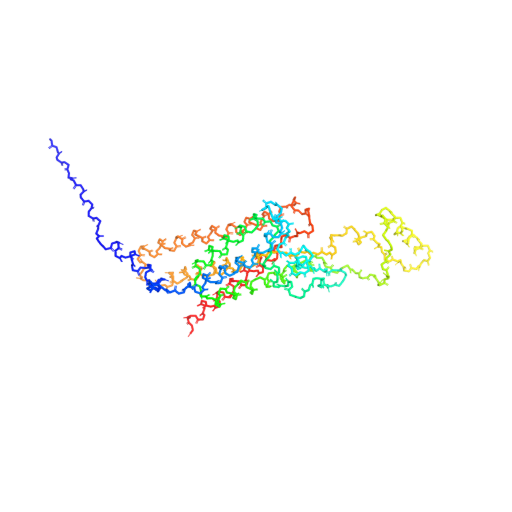7.785 1.00 88.12 98 VAL A C 1
ATOM 775 O O . VAL A 1 98 ? -0.846 6.089 -7.372 1.00 88.12 98 VAL A O 1
ATOM 778 N N . GLY A 1 99 ? 0.275 7.056 -9.056 1.00 87.50 99 GLY A N 1
ATOM 779 C CA . GLY A 1 99 ? -0.133 6.111 -10.092 1.00 87.50 99 GLY A CA 1
ATOM 780 C C . GLY A 1 99 ? 0.173 4.661 -9.728 1.00 87.50 99 GLY A C 1
ATOM 781 O O . GLY A 1 99 ? -0.678 3.799 -9.936 1.00 87.50 99 GLY A O 1
ATOM 782 N N . HIS A 1 100 ? 1.314 4.385 -9.086 1.00 87.12 100 HIS A N 1
ATOM 783 C CA . HIS A 1 100 ? 1.692 3.019 -8.715 1.00 87.12 100 HIS A CA 1
ATOM 784 C C . HIS A 1 100 ? 0.695 2.322 -7.777 1.00 87.12 100 HIS A C 1
ATOM 786 O O . HIS A 1 100 ? 0.643 1.092 -7.745 1.00 87.12 100 HIS A O 1
ATOM 792 N N . LEU A 1 101 ? -0.114 3.091 -7.037 1.00 89.31 101 LEU A N 1
ATOM 793 C CA . LEU A 1 101 ? -1.151 2.576 -6.140 1.00 89.31 101 LEU A CA 1
ATOM 794 C C . LEU A 1 101 ? -2.281 1.888 -6.899 1.00 89.31 101 LEU A C 1
ATOM 796 O O . LEU A 1 101 ? -2.979 1.049 -6.342 1.00 89.31 101 LEU A O 1
ATOM 800 N N . PHE A 1 102 ? -2.469 2.237 -8.166 1.00 90.00 102 PHE A N 1
ATOM 801 C CA . PHE A 1 102 ? -3.565 1.747 -8.993 1.00 90.00 102 PHE A CA 1
ATOM 802 C C . PHE A 1 102 ? -3.100 0.693 -10.003 1.00 90.00 102 PHE A C 1
ATOM 804 O O . PHE A 1 102 ? -3.744 0.440 -11.022 1.00 90.00 102 PHE A O 1
ATOM 811 N N . HIS A 1 103 ? -1.972 0.052 -9.708 1.00 87.81 103 HIS A N 1
ATOM 812 C CA . HIS A 1 103 ? -1.399 -1.004 -10.522 1.00 87.81 103 HIS A CA 1
ATOM 813 C C . HIS A 1 103 ? -0.978 -2.187 -9.675 1.00 87.81 103 HIS A C 1
ATOM 815 O O . HIS A 1 103 ? -0.681 -2.025 -8.499 1.00 87.81 103 HIS A O 1
ATOM 821 N N . HIS A 1 104 ? -1.014 -3.376 -10.262 1.00 81.94 104 HIS A N 1
ATOM 822 C CA . HIS A 1 104 ? -0.713 -4.635 -9.598 1.00 81.94 104 HIS A CA 1
ATOM 823 C C . HIS A 1 104 ? 0.099 -5.503 -10.545 1.00 81.94 104 HIS A C 1
ATOM 825 O O . HIS A 1 104 ? -0.130 -5.467 -11.753 1.00 81.94 104 HIS A O 1
ATOM 831 N N . VAL A 1 105 ? 1.017 -6.283 -9.978 1.00 76.50 105 VAL A N 1
ATOM 832 C CA . VAL A 1 105 ? 1.902 -7.166 -10.751 1.00 76.50 105 VAL A CA 1
ATOM 833 C C . VAL A 1 105 ? 1.104 -8.276 -11.424 1.00 76.50 105 VAL A C 1
ATOM 835 O O . VAL A 1 105 ? 1.352 -8.623 -12.574 1.00 76.50 105 VAL A O 1
ATOM 838 N N . ASP A 1 106 ? 0.135 -8.828 -10.698 1.00 76.31 106 ASP A N 1
ATOM 839 C CA . ASP A 1 106 ? -0.676 -9.946 -11.148 1.00 76.31 106 ASP A CA 1
ATOM 840 C C . ASP A 1 106 ? -2.052 -9.960 -10.457 1.00 76.31 106 ASP A C 1
ATOM 842 O O . ASP A 1 106 ? -2.340 -9.193 -9.529 1.00 76.31 106 ASP A O 1
ATOM 846 N N . ILE A 1 107 ? -2.928 -10.848 -10.933 1.00 75.88 107 ILE A N 1
ATOM 847 C CA . ILE A 1 107 ? -4.281 -11.039 -10.395 1.00 75.88 107 ILE A CA 1
ATOM 848 C C . ILE A 1 107 ? -4.269 -11.498 -8.929 1.00 75.88 107 ILE A C 1
ATOM 850 O O . ILE A 1 107 ? -5.133 -11.080 -8.158 1.00 75.88 107 ILE A O 1
ATOM 854 N N . ALA A 1 108 ? -3.319 -12.339 -8.512 1.00 75.75 108 ALA A N 1
ATOM 855 C CA . ALA A 1 108 ? -3.276 -12.847 -7.141 1.00 75.75 108 ALA A CA 1
ATOM 856 C C . ALA A 1 108 ? -2.923 -11.728 -6.147 1.00 75.75 108 ALA A C 1
ATOM 858 O O . ALA A 1 108 ? -3.561 -11.587 -5.100 1.00 75.75 108 ALA A O 1
ATOM 859 N N . HIS A 1 109 ? -1.962 -10.880 -6.511 1.00 77.50 109 HIS A N 1
ATOM 860 C CA . HIS A 1 109 ? -1.585 -9.664 -5.801 1.00 77.50 109 HIS A CA 1
ATOM 861 C C . HIS A 1 109 ? -2.753 -8.683 -5.721 1.00 77.50 109 HIS A C 1
ATOM 863 O O . HIS A 1 109 ? -3.041 -8.151 -4.645 1.00 77.50 109 HIS A O 1
ATOM 869 N N . TRP A 1 110 ? -3.476 -8.499 -6.829 1.00 83.81 110 TRP A N 1
ATOM 870 C CA . TRP A 1 110 ? -4.691 -7.688 -6.862 1.00 83.81 110 TRP A CA 1
ATOM 871 C C . TRP A 1 110 ? -5.777 -8.210 -5.916 1.00 83.81 110 TRP A C 1
ATOM 873 O O . TRP A 1 110 ? -6.326 -7.428 -5.135 1.00 83.81 110 TRP A O 1
ATOM 883 N N . PHE A 1 111 ? -6.054 -9.517 -5.915 1.00 81.62 111 PHE A N 1
ATOM 884 C CA . PHE A 1 111 ? -7.025 -10.121 -4.998 1.00 81.62 111 PHE A CA 1
ATOM 885 C C . PHE A 1 111 ? -6.615 -9.951 -3.534 1.00 81.62 111 PHE A C 1
ATOM 887 O O . PHE A 1 111 ? -7.447 -9.569 -2.710 1.00 81.62 111 PHE A O 1
ATOM 894 N N . GLY A 1 112 ? -5.339 -10.183 -3.210 1.00 79.50 112 GLY A N 1
ATOM 895 C CA . GLY A 1 112 ? -4.816 -10.021 -1.853 1.00 79.50 112 GLY A CA 1
ATOM 896 C C . GLY A 1 112 ? -4.984 -8.592 -1.329 1.00 79.50 112 GLY A C 1
ATOM 897 O O . GLY A 1 112 ? -5.538 -8.387 -0.246 1.00 79.50 112 GLY A O 1
ATOM 898 N N . ASN A 1 113 ? -4.578 -7.597 -2.123 1.00 85.06 113 ASN A N 1
ATOM 899 C CA . ASN A 1 113 ? -4.729 -6.187 -1.762 1.00 85.06 113 ASN A CA 1
ATOM 900 C C . ASN A 1 113 ? -6.202 -5.772 -1.687 1.00 85.06 113 ASN A C 1
ATOM 902 O O . ASN A 1 113 ? -6.595 -5.097 -0.738 1.00 85.06 113 ASN A O 1
ATOM 906 N N . THR A 1 114 ? -7.032 -6.202 -2.640 1.00 86.94 114 THR A N 1
ATOM 907 C CA . THR A 1 114 ? -8.470 -5.890 -2.665 1.00 86.94 114 THR A CA 1
ATOM 908 C C . THR A 1 114 ? -9.178 -6.455 -1.439 1.00 86.94 114 THR A C 1
ATOM 910 O O . THR A 1 114 ? -9.937 -5.745 -0.782 1.00 86.94 114 THR A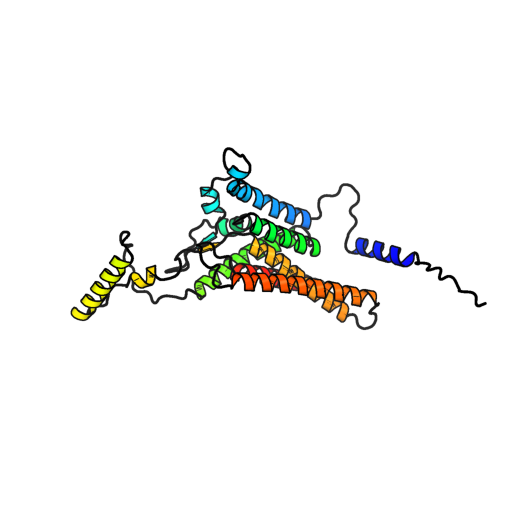 O 1
ATOM 913 N N . TYR A 1 115 ? -8.891 -7.704 -1.070 1.00 84.12 115 TYR A N 1
ATOM 914 C CA . TYR A 1 115 ? -9.435 -8.314 0.138 1.00 84.12 115 TYR A CA 1
ATOM 915 C C . TYR A 1 115 ? -9.018 -7.551 1.401 1.00 84.12 115 TYR A C 1
ATOM 917 O O . TYR A 1 115 ? -9.857 -7.273 2.261 1.00 84.12 115 TYR A O 1
ATOM 925 N N . ALA A 1 116 ? -7.743 -7.173 1.520 1.00 83.31 116 ALA A N 1
ATOM 926 C CA . ALA A 1 116 ? -7.255 -6.388 2.652 1.00 83.31 116 ALA A CA 1
ATOM 927 C C . ALA A 1 116 ? -7.931 -5.005 2.720 1.00 83.31 116 ALA A C 1
ATOM 929 O O . ALA A 1 116 ? -8.481 -4.645 3.759 1.00 83.31 116 ALA A O 1
ATOM 930 N N . ILE A 1 117 ? -7.987 -4.280 1.597 1.00 88.62 117 ILE A N 1
ATOM 931 C CA . ILE A 1 117 ? -8.632 -2.964 1.487 1.00 88.62 117 ILE A CA 1
ATOM 932 C C . ILE A 1 117 ? -10.109 -3.042 1.875 1.00 88.62 117 ILE A C 1
ATOM 934 O O . ILE A 1 117 ? -10.567 -2.247 2.694 1.00 88.62 117 ILE A O 1
ATOM 938 N N . LEU A 1 118 ? -10.853 -4.006 1.329 1.00 87.75 118 LEU A N 1
ATOM 939 C CA . LEU A 1 118 ? -12.268 -4.177 1.643 1.00 87.75 118 LEU A CA 1
ATOM 940 C C . LEU A 1 118 ? -12.467 -4.572 3.102 1.00 87.75 118 LEU A C 1
ATOM 942 O O . LEU A 1 118 ? -13.246 -3.937 3.804 1.00 87.75 118 LEU A O 1
ATOM 946 N N . SER A 1 119 ? -11.767 -5.601 3.576 1.00 84.00 119 SER A N 1
ATOM 947 C CA . SER A 1 119 ? -12.008 -6.136 4.915 1.00 84.00 119 SER A CA 1
ATOM 948 C C . SER A 1 119 ? -11.665 -5.137 6.025 1.00 84.00 119 SER A C 1
ATOM 950 O O . SER A 1 119 ? -12.501 -4.910 6.901 1.00 84.00 119 SER A O 1
ATOM 952 N N . SER A 1 120 ? -10.509 -4.470 5.952 1.00 86.88 120 SER A N 1
ATOM 953 C CA . SER A 1 120 ? -10.144 -3.418 6.907 1.00 86.88 120 SER A CA 1
ATOM 954 C C . SER A 1 120 ? -10.966 -2.145 6.690 1.00 86.88 120 SER A C 1
ATOM 956 O O . SER A 1 120 ? -11.391 -1.508 7.651 1.00 86.88 120 SER A O 1
ATOM 958 N N . GLY A 1 121 ? -11.255 -1.781 5.438 1.00 87.19 121 GLY A N 1
ATOM 959 C CA . GLY A 1 121 ? -12.071 -0.615 5.105 1.00 87.19 121 GLY A CA 1
ATOM 960 C C . GLY A 1 121 ? -13.492 -0.702 5.664 1.00 87.19 121 GLY A C 1
ATOM 961 O O . GLY A 1 121 ? -13.946 0.235 6.318 1.00 87.19 121 GLY A O 1
ATOM 962 N N . TYR A 1 122 ? -14.171 -1.837 5.470 1.00 86.06 122 TYR A N 1
ATOM 963 C CA . TYR A 1 122 ? -15.511 -2.078 6.014 1.00 86.06 122 TYR A CA 1
ATOM 964 C C . TYR A 1 122 ? -15.531 -2.120 7.538 1.00 86.06 122 TYR A C 1
ATOM 966 O O . TYR A 1 122 ? -16.484 -1.637 8.141 1.00 86.06 122 TYR A O 1
ATOM 974 N N . PHE A 1 123 ? -14.492 -2.674 8.170 1.00 85.25 123 PHE A N 1
ATOM 975 C CA . PHE A 1 123 ? -14.382 -2.654 9.627 1.00 85.25 123 PHE A CA 1
ATOM 976 C C . PHE A 1 123 ? -14.284 -1.222 10.171 1.00 85.25 123 PHE A C 1
ATOM 978 O O . PHE A 1 123 ? -14.866 -0.898 11.206 1.00 85.25 123 PHE A O 1
ATOM 985 N N . LEU A 1 124 ? -13.519 -0.376 9.482 1.00 86.31 124 LEU A N 1
ATOM 986 C CA . LEU A 1 124 ? -13.187 0.971 9.925 1.00 86.31 124 LEU A CA 1
ATOM 987 C C . LEU A 1 124 ? -14.325 1.986 9.740 1.00 86.31 124 LEU A C 1
ATOM 989 O O . LEU A 1 124 ? -14.478 2.852 10.600 1.00 86.31 124 LEU A O 1
ATOM 993 N N . ASP A 1 125 ? -15.059 1.909 8.624 1.00 88.94 125 ASP A N 1
ATOM 994 C CA . ASP A 1 125 ? -16.189 2.782 8.248 1.00 88.94 125 ASP A CA 1
ATOM 995 C C . ASP A 1 125 ? -16.013 4.267 8.645 1.00 88.94 125 ASP A C 1
ATOM 997 O O . ASP A 1 125 ? -16.735 4.842 9.460 1.00 88.94 125 ASP A O 1
ATOM 1001 N N . LEU A 1 126 ? -14.971 4.901 8.102 1.00 87.38 126 LEU A N 1
ATOM 1002 C CA . LEU A 1 126 ? -14.504 6.233 8.516 1.00 87.38 126 LEU A CA 1
ATOM 1003 C C . LEU A 1 126 ? -15.137 7.398 7.743 1.00 87.38 126 LEU A C 1
ATOM 1005 O O . LEU A 1 126 ? -14.854 8.562 8.046 1.00 87.38 126 LEU A O 1
ATOM 1009 N N . GLY A 1 127 ? -15.953 7.105 6.734 1.00 90.88 127 GLY A N 1
ATOM 1010 C CA . GLY A 1 127 ? -16.377 8.054 5.711 1.00 90.88 127 GLY A CA 1
ATOM 1011 C C . GLY A 1 127 ? -15.320 8.277 4.619 1.00 90.88 127 GLY A C 1
ATOM 1012 O O . GLY A 1 127 ? -14.166 7.865 4.730 1.00 90.88 127 GLY A O 1
ATOM 1013 N N . LEU A 1 128 ? -15.725 8.966 3.548 1.00 92.00 128 LEU A N 1
ATOM 1014 C CA . LEU A 1 128 ? -14.953 9.106 2.304 1.00 92.00 128 LEU A CA 1
ATOM 1015 C C . LEU 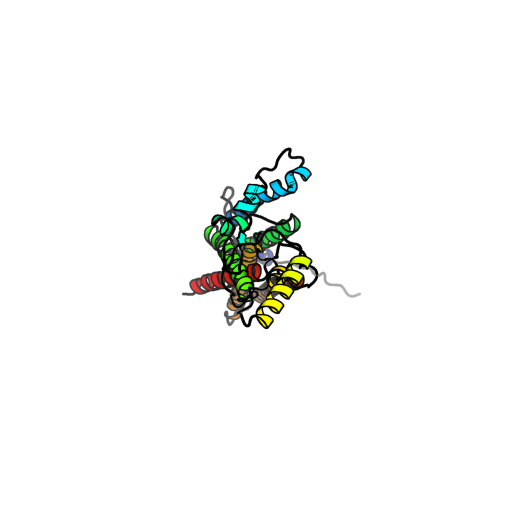A 1 128 ? -13.559 9.694 2.536 1.00 92.00 128 LEU A C 1
ATOM 1017 O O . LEU A 1 128 ? -12.555 9.068 2.212 1.00 92.00 128 LEU A O 1
ATOM 1021 N N . ILE A 1 129 ? -13.498 10.887 3.132 1.00 93.88 129 ILE A N 1
ATOM 1022 C CA . ILE A 1 129 ? -12.253 11.657 3.242 1.00 93.88 129 ILE A CA 1
ATOM 1023 C C . ILE A 1 129 ? -11.211 10.923 4.085 1.00 93.88 129 ILE A C 1
ATOM 1025 O O . ILE A 1 129 ? -10.063 10.797 3.674 1.00 93.88 129 ILE A O 1
ATOM 1029 N N . LYS A 1 130 ? -11.601 10.387 5.245 1.00 93.38 130 LYS A N 1
ATOM 1030 C CA . LYS A 1 130 ? -10.674 9.663 6.125 1.00 93.38 130 LYS A CA 1
ATOM 1031 C C . LYS A 1 130 ? -10.177 8.368 5.487 1.00 93.38 130 LYS A C 1
ATOM 1033 O O . LYS A 1 130 ? -8.992 8.066 5.594 1.00 93.38 130 LYS A O 1
ATOM 1038 N N . THR A 1 131 ? -11.045 7.635 4.788 1.00 94.69 131 THR A N 1
ATOM 1039 C CA . THR A 1 131 ? -10.623 6.443 4.044 1.00 94.69 131 THR A CA 1
ATOM 1040 C C . THR A 1 131 ? -9.647 6.804 2.918 1.00 94.69 131 THR A C 1
ATOM 1042 O O . THR A 1 131 ? -8.615 6.151 2.796 1.00 94.69 131 THR A O 1
ATOM 1045 N N . LEU A 1 132 ? -9.897 7.876 2.153 1.00 95.12 132 LEU A N 1
ATOM 1046 C CA . LEU A 1 132 ? -8.973 8.339 1.108 1.00 95.12 132 LEU A CA 1
ATOM 1047 C C . LEU A 1 132 ? -7.622 8.793 1.672 1.00 95.12 132 LEU A C 1
ATOM 1049 O O . LEU A 1 132 ? -6.590 8.474 1.088 1.00 95.12 132 LEU A O 1
ATOM 1053 N N . VAL A 1 133 ? -7.606 9.479 2.819 1.00 95.62 133 VAL A N 1
ATOM 1054 C CA . VAL A 1 133 ? -6.360 9.866 3.503 1.00 95.62 133 VAL A CA 1
ATOM 1055 C C . VAL A 1 133 ? -5.528 8.637 3.870 1.00 95.62 133 VAL A C 1
ATOM 1057 O O . VAL A 1 133 ? -4.319 8.649 3.658 1.00 95.62 133 VAL A O 1
ATOM 1060 N N . LEU A 1 134 ? -6.152 7.569 4.378 1.00 95.25 134 LEU A N 1
ATOM 1061 C CA . LEU A 1 134 ? -5.439 6.327 4.693 1.00 95.25 134 LEU A CA 1
ATOM 1062 C C . LEU A 1 134 ? -4.893 5.638 3.438 1.00 95.25 134 LEU A C 1
ATOM 1064 O O . LEU A 1 134 ? -3.741 5.217 3.441 1.00 95.25 134 LEU A O 1
ATOM 1068 N N . ILE A 1 135 ? -5.690 5.556 2.370 1.00 94.38 135 ILE A N 1
ATOM 1069 C CA . ILE A 1 135 ? -5.296 4.888 1.122 1.00 94.38 135 ILE A CA 1
ATOM 1070 C C . ILE A 1 135 ? -4.167 5.656 0.426 1.00 94.38 135 ILE A C 1
ATOM 1072 O O . ILE A 1 135 ? -3.100 5.099 0.183 1.00 94.38 135 ILE A O 1
ATOM 1076 N N . ILE A 1 136 ? -4.378 6.941 0.131 1.00 94.44 136 ILE A N 1
ATOM 1077 C CA . ILE A 1 136 ? -3.416 7.756 -0.620 1.00 94.44 136 ILE A CA 1
ATOM 1078 C C . ILE A 1 136 ? -2.195 8.056 0.249 1.00 94.44 136 ILE A C 1
ATOM 1080 O O . ILE A 1 136 ? -1.066 7.835 -0.180 1.00 94.44 136 ILE A O 1
ATOM 1084 N N . GLY A 1 137 ? -2.410 8.521 1.482 1.00 94.12 137 GLY A N 1
ATOM 1085 C CA . GLY A 1 137 ? -1.324 8.864 2.400 1.00 94.12 137 GLY A CA 1
ATOM 1086 C C . GLY A 1 137 ? -0.474 7.649 2.752 1.00 94.12 137 GLY A C 1
ATOM 1087 O O . GLY A 1 137 ? 0.745 7.699 2.620 1.00 94.12 137 GLY A O 1
ATOM 1088 N N . GLY A 1 138 ? -1.112 6.526 3.092 1.00 92.75 138 GLY A N 1
ATOM 1089 C CA . GLY A 1 138 ? -0.422 5.269 3.365 1.00 92.75 138 GLY A CA 1
ATOM 1090 C C . GLY A 1 138 ? 0.343 4.738 2.160 1.00 92.75 138 GLY A C 1
ATOM 1091 O O . GLY A 1 138 ? 1.482 4.297 2.297 1.00 92.75 138 GLY A O 1
ATOM 1092 N N . GLY A 1 139 ? -0.257 4.853 0.975 1.00 91.62 139 GLY A N 1
ATOM 1093 C CA . GLY A 1 139 ? 0.374 4.552 -0.300 1.00 91.62 139 GLY A CA 1
ATOM 1094 C C . GLY A 1 139 ? 1.684 5.308 -0.526 1.00 91.62 139 GLY A C 1
ATOM 1095 O O . GLY A 1 139 ? 2.737 4.694 -0.705 1.00 91.62 139 GLY A O 1
ATOM 1096 N N . VAL A 1 140 ? 1.621 6.639 -0.445 1.00 92.19 140 VAL A N 1
ATOM 1097 C CA . VAL A 1 140 ? 2.777 7.528 -0.630 1.00 92.19 140 VAL A CA 1
ATOM 1098 C C . VAL A 1 140 ? 3.822 7.318 0.465 1.00 92.19 140 VAL A C 1
ATOM 1100 O O . VAL A 1 140 ? 5.010 7.211 0.165 1.00 92.19 140 VAL A O 1
ATOM 1103 N N . THR A 1 141 ? 3.413 7.225 1.736 1.00 91.75 141 THR A N 1
ATOM 1104 C CA . THR A 1 141 ? 4.348 6.978 2.843 1.00 91.75 141 THR A CA 1
ATOM 1105 C C . THR A 1 141 ? 5.065 5.645 2.670 1.00 91.75 141 THR A C 1
ATOM 1107 O O . THR A 1 141 ? 6.282 5.607 2.814 1.00 91.75 141 THR A O 1
ATOM 1110 N N . GLY A 1 142 ? 4.358 4.579 2.287 1.00 88.31 142 GLY A N 1
ATOM 1111 C CA . GLY A 1 142 ? 4.990 3.297 1.990 1.00 88.31 142 GLY A CA 1
ATOM 1112 C C . GLY A 1 142 ? 6.014 3.400 0.859 1.00 88.31 142 GLY A C 1
ATOM 1113 O O . GLY A 1 142 ? 7.146 2.944 1.017 1.00 88.31 142 GLY A O 1
ATOM 1114 N N . ALA A 1 143 ? 5.671 4.057 -0.250 1.00 87.19 143 ALA A N 1
ATOM 1115 C CA . ALA A 1 143 ? 6.611 4.266 -1.351 1.00 87.19 143 ALA A CA 1
ATOM 1116 C C . ALA A 1 143 ? 7.895 4.980 -0.899 1.00 87.19 143 ALA A C 1
ATOM 1118 O O . ALA A 1 143 ? 9.002 4.526 -1.193 1.00 87.19 143 ALA A O 1
ATOM 1119 N N . VAL A 1 144 ? 7.755 6.050 -0.113 1.00 87.75 144 VAL A N 1
ATOM 1120 C CA . VAL A 1 144 ? 8.891 6.786 0.457 1.00 87.75 144 VAL A CA 1
ATOM 1121 C C . VAL A 1 144 ? 9.704 5.905 1.406 1.00 87.75 144 VAL A C 1
ATOM 1123 O O . VAL A 1 144 ? 10.928 5.879 1.309 1.00 87.75 144 VAL A O 1
ATOM 1126 N N . THR A 1 145 ? 9.059 5.149 2.298 1.00 85.88 145 THR A N 1
ATOM 1127 C CA . THR A 1 145 ? 9.757 4.239 3.219 1.00 85.88 145 THR A CA 1
ATOM 1128 C C . THR A 1 145 ? 10.548 3.172 2.467 1.00 85.88 145 THR A C 1
ATOM 1130 O O . THR A 1 145 ? 11.680 2.887 2.846 1.00 85.88 145 THR A O 1
ATOM 1133 N N . HIS A 1 146 ? 10.006 2.623 1.379 1.00 82.31 146 HIS A N 1
ATOM 1134 C CA . HIS A 1 146 ? 10.717 1.655 0.544 1.00 82.31 146 HIS A CA 1
ATOM 1135 C C . HIS A 1 146 ? 11.944 2.259 -0.148 1.00 82.31 146 HIS A C 1
ATOM 1137 O O . HIS A 1 146 ? 13.025 1.670 -0.120 1.00 82.31 146 HIS A O 1
ATOM 1143 N N . ILE A 1 147 ? 11.794 3.461 -0.714 1.00 82.00 147 ILE A N 1
ATOM 1144 C CA . ILE A 1 147 ? 12.908 4.203 -1.314 1.00 82.00 147 ILE A CA 1
ATOM 1145 C C . ILE A 1 147 ? 14.008 4.446 -0.278 1.00 82.00 147 ILE A C 1
ATOM 1147 O O . ILE A 1 147 ? 15.181 4.201 -0.560 1.00 82.00 147 ILE A O 1
ATOM 1151 N N . LEU A 1 148 ? 13.643 4.909 0.920 1.00 81.06 148 LEU A N 1
ATOM 1152 C CA . LEU A 1 148 ? 14.591 5.178 2.001 1.00 81.06 148 LEU A CA 1
ATOM 1153 C C . LEU A 1 148 ? 15.298 3.904 2.463 1.00 81.06 148 LEU A C 1
ATOM 1155 O O . LEU A 1 148 ? 16.520 3.901 2.579 1.00 81.06 148 LEU A O 1
ATOM 1159 N N . GLU A 1 149 ? 14.550 2.821 2.683 1.00 77.69 149 GLU A N 1
ATOM 1160 C CA . GLU A 1 149 ? 15.097 1.522 3.078 1.00 77.69 149 GLU A CA 1
ATOM 1161 C C . GLU A 1 149 ? 16.184 1.066 2.102 1.00 77.69 149 GLU A C 1
ATOM 1163 O O . GLU A 1 149 ? 17.292 0.735 2.526 1.00 77.69 149 GLU A O 1
ATOM 1168 N N . TRP A 1 150 ? 15.888 1.079 0.801 1.00 72.00 150 TRP A N 1
ATOM 1169 C CA . TRP A 1 150 ? 16.847 0.646 -0.209 1.00 72.00 150 TRP A CA 1
ATOM 1170 C C . TRP A 1 150 ? 18.004 1.616 -0.358 1.00 72.00 150 TRP A C 1
ATOM 1172 O O . TRP A 1 150 ? 19.137 1.159 -0.404 1.00 72.00 150 TRP A O 1
ATOM 1182 N N . THR A 1 151 ? 17.759 2.925 -0.319 1.00 73.25 151 THR A N 1
ATOM 1183 C CA . THR A 1 151 ? 18.833 3.931 -0.355 1.00 73.25 151 THR A CA 1
ATOM 1184 C C . THR A 1 151 ? 19.822 3.742 0.803 1.00 73.25 151 THR A C 1
ATOM 1186 O O . THR A 1 151 ? 21.029 3.837 0.595 1.00 73.25 151 THR A O 1
ATOM 1189 N N . ILE A 1 152 ? 19.333 3.419 2.007 1.00 71.25 152 ILE A N 1
ATOM 1190 C CA . ILE A 1 152 ? 20.169 3.157 3.189 1.00 71.25 152 ILE A CA 1
ATOM 1191 C C . ILE A 1 152 ? 20.890 1.808 3.074 1.00 71.25 152 ILE A C 1
ATOM 1193 O O . ILE A 1 152 ? 22.098 1.735 3.300 1.00 71.25 152 ILE A O 1
ATOM 1197 N N . LYS A 1 153 ? 20.169 0.732 2.725 1.00 67.06 153 LYS A N 1
ATOM 1198 C CA . LYS A 1 153 ? 20.740 -0.623 2.598 1.00 67.06 153 LYS A CA 1
ATOM 1199 C C . LYS A 1 153 ? 21.802 -0.692 1.508 1.00 67.06 153 LYS A C 1
ATOM 1201 O O . LYS A 1 153 ? 22.819 -1.360 1.674 1.00 67.06 153 LYS A O 1
ATOM 1206 N N . THR A 1 154 ? 21.599 0.028 0.412 1.00 61.75 154 THR A N 1
ATOM 1207 C CA . THR A 1 154 ? 22.586 0.191 -0.649 1.00 61.75 154 THR A CA 1
ATOM 1208 C C . THR A 1 154 ? 23.446 1.419 -0.368 1.00 61.75 154 THR A C 1
ATOM 1210 O O . THR A 1 154 ? 23.581 2.252 -1.254 1.00 61.75 154 THR A O 1
ATOM 1213 N N . GLY A 1 155 ? 24.035 1.553 0.828 1.00 51.78 155 GLY A N 1
ATOM 1214 C CA . GLY A 1 155 ? 24.803 2.737 1.260 1.00 51.78 155 GLY A CA 1
ATOM 1215 C C . GLY A 1 155 ? 25.846 3.260 0.247 1.00 51.78 155 GLY A C 1
ATOM 1216 O O . GLY A 1 155 ? 26.125 2.600 -0.752 1.00 51.78 155 GLY A O 1
ATOM 1217 N N . PRO A 1 156 ? 26.444 4.444 0.440 1.00 46.38 156 PRO A N 1
ATOM 1218 C CA . PRO A 1 156 ? 27.367 5.009 -0.543 1.00 46.38 156 PRO A CA 1
ATOM 1219 C C . PRO A 1 156 ? 28.530 4.044 -0.825 1.00 46.38 156 PRO A C 1
ATOM 1221 O O . PRO A 1 156 ? 29.243 3.639 0.090 1.00 46.38 156 PRO A O 1
ATOM 1224 N N . ILE A 1 157 ? 28.735 3.684 -2.096 1.00 44.59 157 ILE A N 1
ATOM 1225 C CA . ILE A 1 157 ? 30.066 3.256 -2.536 1.00 44.59 157 ILE A CA 1
ATOM 1226 C C . ILE A 1 157 ? 30.924 4.526 -2.446 1.00 44.59 157 ILE A C 1
ATOM 1228 O O . ILE A 1 157 ? 30.465 5.570 -2.924 1.00 44.59 157 ILE A O 1
ATOM 1232 N N . PRO A 1 158 ? 32.112 4.503 -1.820 1.00 37.25 158 PRO A N 1
ATOM 1233 C CA . PRO A 1 158 ? 33.019 5.639 -1.892 1.00 37.25 158 PRO A CA 1
ATOM 1234 C C . PRO A 1 158 ? 33.271 5.953 -3.367 1.00 37.25 158 PRO A C 1
ATOM 1236 O O . PRO A 1 158 ? 33.724 5.097 -4.115 1.00 37.25 158 PRO A O 1
ATOM 1239 N N . ILE A 1 159 ? 32.885 7.159 -3.778 1.00 37.97 159 ILE A N 1
ATOM 1240 C CA . ILE A 1 159 ? 32.951 7.666 -5.150 1.00 37.97 159 ILE A CA 1
ATOM 1241 C C . ILE A 1 159 ? 34.403 7.594 -5.642 1.00 37.97 159 ILE A C 1
ATOM 1243 O O . ILE A 1 159 ? 35.245 8.279 -5.059 1.00 37.97 159 ILE A O 1
ATOM 1247 N N . PRO A 1 160 ? 34.707 6.929 -6.767 1.00 35.59 160 PRO A N 1
ATOM 1248 C CA . PRO A 1 160 ? 35.740 7.412 -7.658 1.00 35.59 160 PRO A CA 1
ATOM 1249 C C . PRO A 1 160 ? 35.048 8.272 -8.724 1.00 35.59 160 PRO A C 1
ATOM 1251 O O . PRO A 1 160 ? 33.974 7.941 -9.224 1.00 35.59 160 PRO A O 1
ATOM 1254 N N . LEU A 1 161 ? 35.623 9.443 -8.978 1.00 35.38 161 LEU A N 1
ATOM 1255 C CA . LEU A 1 161 ? 35.089 10.493 -9.839 1.00 35.38 161 LEU A CA 1
ATOM 1256 C C . LEU A 1 161 ? 34.552 9.983 -11.190 1.00 35.38 161 LEU A C 1
ATOM 1258 O O . LEU A 1 161 ? 35.161 9.145 -11.844 1.00 35.38 161 LEU A O 1
ATOM 1262 N N . VAL A 1 162 ? 33.441 10.607 -11.595 1.00 43.53 162 VAL A N 1
ATOM 1263 C CA . VAL A 1 162 ? 32.930 10.810 -12.962 1.00 43.53 162 VAL A CA 1
ATOM 1264 C C . VAL A 1 162 ? 33.891 10.371 -14.072 1.00 43.53 162 VAL A C 1
ATOM 1266 O O . VAL A 1 162 ? 34.914 11.019 -14.270 1.00 43.53 162 VAL A O 1
ATOM 1269 N N . GLN A 1 163 ? 33.483 9.397 -14.887 1.00 35.62 163 GLN A N 1
ATOM 1270 C CA . GLN A 1 163 ? 33.851 9.340 -16.303 1.00 35.62 163 GLN A CA 1
ATOM 1271 C C . GLN A 1 163 ? 32.771 8.597 -17.104 1.00 35.62 163 GLN A 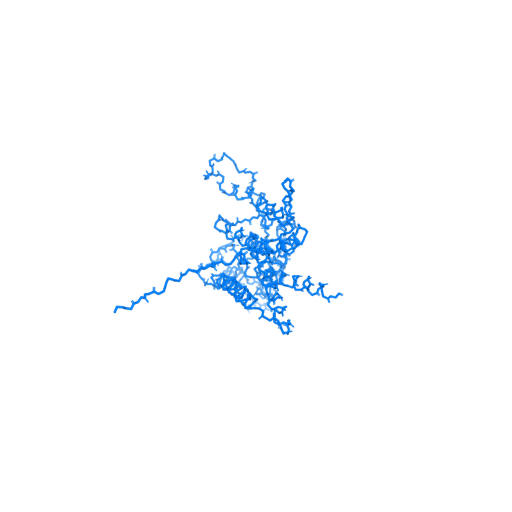C 1
ATOM 1273 O O . GLN A 1 163 ? 32.129 7.682 -16.600 1.00 35.62 163 GLN A O 1
ATOM 1278 N N . SER A 1 164 ? 32.535 9.100 -18.316 1.00 37.47 164 SER A N 1
ATOM 1279 C CA . SER A 1 164 ? 31.533 8.708 -19.319 1.00 37.47 164 SER A CA 1
ATOM 1280 C C . SER A 1 164 ? 31.219 7.210 -19.381 1.00 37.47 164 SER A C 1
ATOM 1282 O O . SER A 1 164 ? 32.144 6.398 -19.395 1.00 37.47 164 SER A O 1
ATOM 1284 N N . GLU A 1 165 ? 29.925 6.875 -19.497 1.00 39.03 165 GLU A N 1
ATOM 1285 C CA . GLU A 1 165 ? 29.448 5.508 -19.753 1.00 39.03 165 GLU A CA 1
ATOM 1286 C C . GLU A 1 165 ? 30.248 4.873 -20.907 1.00 39.03 165 GLU A C 1
ATOM 1288 O O . GLU A 1 165 ? 30.256 5.427 -22.011 1.00 39.03 165 GLU A O 1
ATOM 1293 N N . PRO A 1 166 ? 30.952 3.751 -20.678 1.00 43.66 166 PRO A N 1
ATOM 1294 C CA . PRO A 1 166 ? 31.588 3.013 -21.753 1.00 43.66 166 PRO A CA 1
ATOM 1295 C C . PRO A 1 166 ? 30.559 2.133 -22.473 1.00 43.66 166 PRO A C 1
ATOM 1297 O O . PRO A 1 166 ? 29.572 1.695 -21.882 1.00 43.66 166 PRO A O 1
ATOM 1300 N N . GLU A 1 167 ? 30.817 1.868 -23.756 1.00 47.47 167 GLU A N 1
ATOM 1301 C CA . GLU A 1 167 ? 30.045 0.939 -24.589 1.00 47.47 167 GLU A CA 1
ATOM 1302 C C . GLU A 1 167 ? 29.825 -0.437 -23.927 1.00 47.47 167 GLU A C 1
ATOM 1304 O O . GLU A 1 167 ? 30.636 -0.862 -23.100 1.00 47.47 167 GLU A O 1
ATOM 1309 N N . PRO A 1 168 ? 28.752 -1.167 -24.299 1.00 43.28 168 PRO A N 1
ATOM 1310 C CA . PRO A 1 168 ? 28.416 -2.452 -23.696 1.00 43.28 168 PRO A CA 1
ATOM 1311 C C . PRO A 1 168 ? 29.513 -3.502 -23.932 1.00 43.28 168 PRO A C 1
ATOM 1313 O O . PRO A 1 168 ? 29.590 -4.142 -24.976 1.00 43.28 168 PRO A O 1
ATOM 1316 N N . THR A 1 169 ? 30.333 -3.729 -22.913 1.00 55.91 169 THR A N 1
ATOM 1317 C CA . THR A 1 169 ? 31.316 -4.816 -22.822 1.00 55.91 169 THR A CA 1
ATOM 1318 C C . THR A 1 169 ? 30.714 -6.031 -22.105 1.00 55.91 169 THR A C 1
ATOM 1320 O O . THR A 1 169 ? 29.669 -5.940 -21.462 1.00 55.91 169 THR A O 1
ATOM 1323 N N . SER A 1 170 ? 31.335 -7.209 -22.195 1.00 65.88 170 SER A N 1
ATOM 1324 C CA . SER A 1 170 ? 30.986 -8.408 -21.401 1.00 65.88 170 SER A CA 1
ATOM 1325 C C . SER A 1 170 ? 31.574 -8.352 -19.972 1.00 65.88 170 SER A C 1
ATOM 1327 O O . SER A 1 170 ? 32.553 -7.643 -19.745 1.00 65.88 170 SER A O 1
ATOM 1329 N N . LEU A 1 171 ? 31.029 -9.107 -19.001 1.00 62.22 171 LEU A N 1
ATOM 1330 C CA . LEU A 1 171 ? 31.561 -9.151 -17.618 1.00 62.22 171 LEU A CA 1
ATOM 1331 C C . LEU A 1 171 ? 33.043 -9.564 -17.590 1.00 62.22 171 LEU A C 1
ATOM 1333 O O . LEU A 1 171 ? 33.836 -9.018 -16.832 1.00 62.22 171 LEU A O 1
ATOM 1337 N N . LEU A 1 172 ? 33.416 -10.509 -18.455 1.00 66.75 172 LEU A N 1
ATOM 1338 C CA . LEU A 1 172 ? 34.790 -10.982 -18.603 1.00 66.75 172 LEU A CA 1
ATOM 1339 C C . LEU A 1 172 ? 35.725 -9.875 -19.100 1.00 66.75 172 LEU A C 1
ATOM 1341 O O . LEU A 1 172 ? 36.817 -9.716 -18.565 1.00 66.75 172 LEU A O 1
ATOM 1345 N N . SER A 1 173 ? 35.291 -9.077 -20.079 1.00 67.69 173 SER A N 1
ATOM 1346 C CA . SER A 1 173 ? 36.082 -7.932 -20.545 1.00 67.69 173 SER A CA 1
ATOM 1347 C C . SER A 1 173 ? 36.237 -6.854 -19.474 1.00 67.69 173 SER A C 1
ATOM 1349 O O . SER A 1 173 ? 37.318 -6.292 -19.375 1.00 67.69 173 SER A O 1
ATOM 1351 N N . ASP A 1 174 ? 35.230 -6.619 -18.629 1.00 65.12 174 ASP A N 1
ATOM 1352 C CA . ASP A 1 174 ? 35.349 -5.644 -17.535 1.00 65.12 174 ASP A CA 1
ATOM 1353 C C . ASP A 1 174 ? 36.338 -6.103 -16.463 1.00 65.12 174 ASP A C 1
ATOM 1355 O O . ASP A 1 174 ? 37.1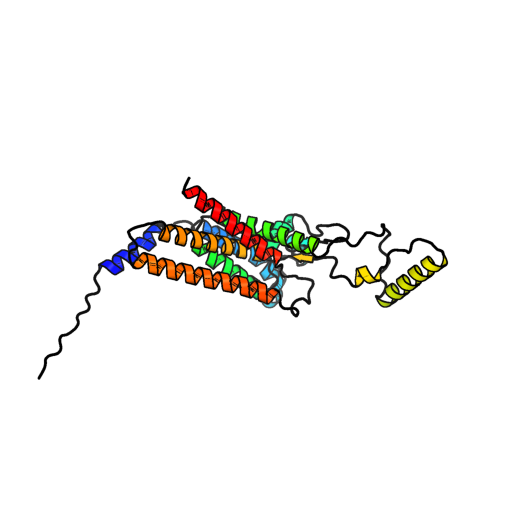53 -5.304 -16.016 1.00 65.12 174 ASP A O 1
ATOM 1359 N N . ILE A 1 175 ? 36.337 -7.397 -16.117 1.00 72.38 175 ILE A N 1
ATOM 1360 C CA . ILE A 1 175 ? 37.325 -7.989 -15.201 1.00 72.38 175 ILE A CA 1
ATOM 1361 C C . ILE A 1 175 ? 38.741 -7.825 -15.761 1.00 72.38 175 ILE A C 1
ATOM 1363 O O . ILE A 1 175 ? 39.662 -7.457 -15.032 1.00 72.38 175 ILE A O 1
ATOM 1367 N N . VAL A 1 176 ? 38.922 -8.088 -17.058 1.00 76.94 176 VAL A N 1
ATOM 1368 C CA . VAL A 1 176 ? 40.222 -7.948 -17.728 1.00 76.94 176 VAL A CA 1
ATOM 1369 C C . VAL A 1 176 ? 40.663 -6.485 -17.759 1.00 76.94 176 VAL A C 1
ATOM 1371 O O . VAL A 1 176 ? 41.811 -6.194 -17.431 1.00 76.94 176 VAL A O 1
ATOM 1374 N N . THR A 1 177 ? 39.766 -5.558 -18.097 1.00 73.06 177 THR A N 1
ATOM 1375 C CA . THR A 1 177 ? 40.053 -4.117 -18.118 1.00 73.06 177 THR A CA 1
ATOM 1376 C C . THR A 1 177 ? 40.354 -3.573 -16.723 1.00 73.06 177 THR A C 1
ATOM 1378 O O . THR A 1 177 ? 41.294 -2.802 -16.561 1.00 73.06 177 THR A O 1
ATOM 1381 N N . ASP A 1 178 ? 39.624 -4.005 -15.698 1.00 75.69 178 ASP A N 1
ATOM 1382 C CA . ASP A 1 178 ? 39.873 -3.633 -14.306 1.00 75.69 178 ASP A CA 1
ATOM 1383 C C . ASP A 1 178 ? 41.223 -4.147 -13.808 1.00 75.69 178 ASP A C 1
ATOM 1385 O O . ASP A 1 178 ? 41.977 -3.404 -13.180 1.00 75.69 178 ASP A O 1
ATOM 1389 N N . ALA A 1 179 ? 41.558 -5.399 -14.131 1.00 77.88 179 ALA A N 1
ATOM 1390 C CA . ALA A 1 179 ? 42.853 -5.981 -13.807 1.00 77.88 179 ALA A CA 1
ATOM 1391 C C . ALA A 1 179 ? 43.994 -5.235 -14.512 1.00 77.88 179 ALA A C 1
ATOM 1393 O O . ALA A 1 179 ? 45.005 -4.932 -13.881 1.00 77.88 179 ALA A O 1
ATOM 1394 N N . GLN A 1 180 ? 43.820 -4.888 -15.791 1.00 79.44 180 GLN A N 1
ATOM 1395 C CA . GLN A 1 180 ? 44.784 -4.088 -16.549 1.00 79.44 180 GLN A CA 1
ATOM 1396 C C . GLN A 1 180 ? 44.953 -2.693 -15.944 1.00 79.44 180 GLN A C 1
ATOM 1398 O O . GLN A 1 180 ? 46.078 -2.291 -15.673 1.00 79.44 180 GLN A O 1
ATOM 1403 N N . ASN A 1 181 ? 43.860 -1.985 -15.655 1.00 77.50 181 ASN A N 1
ATOM 1404 C CA . ASN A 1 181 ? 43.895 -0.645 -15.068 1.00 77.50 181 ASN A CA 1
ATOM 1405 C C . ASN A 1 181 ? 44.563 -0.636 -13.690 1.00 77.50 181 ASN A C 1
ATOM 1407 O O . ASN A 1 181 ? 45.377 0.243 -13.399 1.00 77.50 181 ASN A O 1
ATOM 1411 N N . LEU A 1 182 ? 44.254 -1.628 -12.852 1.00 77.50 182 LEU A N 1
ATOM 1412 C CA . LEU A 1 182 ? 44.878 -1.787 -11.544 1.00 77.50 182 LEU A CA 1
ATOM 1413 C C . LEU A 1 182 ? 46.376 -2.074 -11.691 1.00 77.50 182 LEU A C 1
ATOM 1415 O O . LEU A 1 182 ? 47.194 -1.418 -11.050 1.00 77.50 182 LEU A O 1
ATOM 1419 N N . PHE A 1 183 ? 46.745 -2.997 -12.578 1.00 79.38 183 PHE A N 1
ATOM 1420 C CA . PHE A 1 183 ? 48.138 -3.354 -12.823 1.00 79.38 183 PHE A CA 1
ATOM 1421 C C . PHE A 1 183 ? 48.948 -2.173 -13.371 1.00 79.38 183 PHE A C 1
ATOM 1423 O O . PHE A 1 183 ? 50.030 -1.877 -12.866 1.00 79.38 183 PHE A O 1
ATOM 1430 N N . THR A 1 184 ? 48.398 -1.437 -14.339 1.00 74.44 184 THR A N 1
ATOM 1431 C CA . THR A 1 184 ? 49.010 -0.216 -14.867 1.00 74.44 184 THR A CA 1
ATOM 1432 C C . THR A 1 184 ? 49.189 0.819 -13.763 1.00 74.44 184 THR A C 1
ATOM 1434 O O . THR A 1 184 ? 50.290 1.330 -13.624 1.00 74.44 184 THR A O 1
ATOM 1437 N N . SER A 1 185 ? 48.176 1.060 -12.923 1.00 75.38 185 SER A N 1
ATOM 1438 C CA . SER A 1 185 ? 48.261 2.040 -11.828 1.00 75.38 185 SER A CA 1
ATOM 1439 C C . SER A 1 185 ? 49.365 1.730 -10.811 1.00 75.38 185 SER A C 1
ATOM 1441 O O . SER A 1 185 ? 50.051 2.638 -10.343 1.00 75.38 185 SER A O 1
ATOM 1443 N N . ILE A 1 186 ? 49.589 0.441 -10.528 1.00 74.88 186 ILE A N 1
ATOM 1444 C CA . ILE A 1 186 ? 50.658 -0.034 -9.645 1.00 74.88 186 ILE A CA 1
ATOM 1445 C C . ILE A 1 186 ? 52.024 0.248 -10.277 1.00 74.88 186 ILE A C 1
ATOM 1447 O O . ILE A 1 186 ? 52.922 0.740 -9.599 1.00 74.88 186 ILE A O 1
ATOM 1451 N N . ILE A 1 187 ? 52.176 -0.026 -11.575 1.00 80.12 187 ILE A N 1
ATOM 1452 C CA . ILE A 1 187 ? 53.442 0.173 -12.294 1.00 80.12 187 ILE A CA 1
ATOM 1453 C C . ILE A 1 187 ? 53.753 1.657 -12.484 1.00 80.12 187 ILE A C 1
ATOM 1455 O O . ILE A 1 187 ? 54.904 2.066 -12.358 1.00 80.12 187 ILE A O 1
ATOM 1459 N N . THR A 1 188 ? 52.746 2.472 -12.790 1.00 80.25 188 THR A N 1
ATOM 1460 C CA . THR A 1 188 ? 52.932 3.896 -13.085 1.00 80.25 188 THR A CA 1
ATOM 1461 C C . THR A 1 188 ? 52.818 4.781 -11.850 1.00 80.25 188 THR A C 1
ATOM 1463 O O . THR A 1 188 ? 52.969 5.996 -11.965 1.00 80.25 188 THR A O 1
ATOM 1466 N N . THR A 1 189 ? 52.566 4.212 -10.664 1.00 81.81 189 THR A N 1
ATOM 1467 C CA . THR A 1 189 ? 52.315 4.951 -9.408 1.00 81.81 189 THR A CA 1
ATOM 1468 C C . THR A 1 189 ? 51.252 6.046 -9.557 1.00 81.81 189 THR A C 1
ATOM 1470 O O . THR A 1 189 ? 51.293 7.082 -8.894 1.00 81.81 189 THR A O 1
ATOM 1473 N N . THR A 1 190 ? 50.290 5.832 -10.452 1.00 69.06 190 THR A N 1
ATOM 1474 C CA . THR A 1 190 ? 49.162 6.741 -10.664 1.00 69.06 190 THR A CA 1
ATOM 1475 C C . THR A 1 190 ? 47.952 6.238 -9.896 1.00 69.06 190 THR A C 1
ATOM 1477 O O . THR A 1 190 ? 47.849 5.065 -9.543 1.00 69.06 190 THR A O 1
ATOM 1480 N N . THR A 1 191 ? 47.005 7.129 -9.620 1.00 62.28 191 THR A N 1
ATOM 1481 C CA . THR A 1 191 ? 45.732 6.721 -9.025 1.00 62.28 191 THR A CA 1
ATOM 1482 C C . THR A 1 191 ? 44.993 5.781 -9.991 1.00 62.28 191 THR A C 1
ATOM 1484 O O . THR A 1 191 ? 44.821 6.154 -11.155 1.00 62.28 191 THR A O 1
ATOM 1487 N N . PRO A 1 192 ? 44.563 4.580 -9.555 1.00 60.06 192 PRO A N 1
ATOM 1488 C CA . PRO A 1 192 ? 43.834 3.653 -10.413 1.00 60.06 192 PRO A CA 1
ATOM 1489 C C . PRO A 1 192 ? 42.534 4.262 -10.931 1.00 60.06 192 PRO A C 1
ATOM 1491 O O . PRO A 1 192 ? 41.832 4.975 -10.210 1.00 60.06 192 PRO A O 1
ATOM 1494 N N . ALA A 1 193 ? 42.202 3.934 -12.181 1.00 63.09 193 ALA A N 1
ATOM 1495 C CA . ALA A 1 193 ? 40.881 4.206 -12.730 1.00 63.09 193 ALA A CA 1
ATOM 1496 C C . ALA A 1 193 ? 39.795 3.459 -11.916 1.00 63.09 193 ALA A C 1
ATOM 1498 O O . ALA A 1 193 ? 40.085 2.412 -11.327 1.00 63.09 193 ALA A O 1
ATOM 1499 N N . PRO A 1 194 ? 38.549 3.969 -11.877 1.00 58.28 194 PRO A N 1
ATOM 1500 C CA . PRO A 1 194 ? 37.438 3.300 -11.201 1.00 58.28 194 PRO A CA 1
ATOM 1501 C C . PRO A 1 194 ? 37.238 1.871 -11.738 1.00 58.28 194 PRO A C 1
ATOM 1503 O O . PRO A 1 194 ? 37.193 1.677 -12.953 1.00 58.28 194 PRO A O 1
ATOM 1506 N N . LEU A 1 195 ? 37.091 0.885 -10.846 1.00 59.56 195 LEU A N 1
ATOM 1507 C CA . LEU A 1 195 ? 36.802 -0.505 -11.222 1.00 59.56 195 LEU A CA 1
ATOM 1508 C C . LEU A 1 195 ? 35.335 -0.643 -11.671 1.00 59.56 195 LEU A C 1
ATOM 1510 O O . LEU A 1 195 ? 34.431 -0.219 -10.951 1.00 59.56 195 LEU A O 1
ATOM 1514 N N . ARG A 1 196 ? 35.096 -1.277 -12.822 1.00 58.06 196 ARG A N 1
ATOM 1515 C CA . ARG A 1 196 ? 33.773 -1.505 -13.441 1.00 58.06 196 ARG A CA 1
ATOM 1516 C C . ARG A 1 196 ? 33.081 -2.778 -12.940 1.00 58.06 196 ARG A C 1
ATOM 1518 O O . ARG A 1 196 ? 31.857 -2.853 -12.856 1.00 58.06 196 ARG A O 1
ATOM 1525 N N . THR A 1 197 ? 33.860 -3.784 -12.556 1.00 54.69 197 THR A N 1
ATOM 1526 C CA . THR A 1 197 ? 33.402 -5.103 -12.097 1.00 54.69 197 THR A CA 1
ATOM 1527 C C . THR A 1 197 ? 32.548 -5.029 -10.823 1.00 54.69 197 THR A C 1
ATOM 1529 O O . THR A 1 197 ? 31.495 -5.671 -10.787 1.00 54.69 197 THR A O 1
ATOM 1532 N N . PRO A 1 198 ? 32.900 -4.238 -9.785 1.00 51.34 198 PRO A N 1
ATOM 1533 C CA . PRO A 1 198 ? 32.052 -4.089 -8.603 1.00 51.34 198 PRO A CA 1
ATOM 1534 C C . PRO A 1 198 ? 30.690 -3.479 -8.942 1.00 51.34 198 PRO A C 1
ATOM 1536 O O . PRO A 1 198 ? 29.685 -3.893 -8.382 1.00 51.34 198 PRO A O 1
ATOM 1539 N N . GLU A 1 199 ? 30.632 -2.540 -9.887 1.00 49.91 199 GLU A N 1
ATOM 1540 C CA . GLU A 1 199 ? 29.395 -1.867 -10.293 1.00 49.91 199 GLU A CA 1
ATOM 1541 C C . GLU A 1 199 ? 28.411 -2.826 -10.983 1.00 49.91 199 GLU A C 1
ATOM 1543 O O . GLU A 1 199 ? 27.202 -2.728 -10.780 1.00 49.91 199 GLU A O 1
ATOM 1548 N N . ARG A 1 200 ? 28.936 -3.816 -11.717 1.00 50.41 200 ARG A N 1
ATOM 1549 C CA . ARG A 1 200 ? 28.156 -4.850 -12.413 1.00 50.41 200 ARG A CA 1
ATOM 1550 C C . ARG A 1 200 ? 27.774 -6.048 -11.538 1.00 50.41 200 ARG A C 1
ATOM 1552 O O . ARG A 1 200 ? 26.788 -6.721 -11.823 1.00 50.41 200 ARG A O 1
ATOM 1559 N N . LEU A 1 201 ? 28.554 -6.319 -10.489 1.00 49.69 201 LEU A N 1
ATOM 1560 C CA . LEU A 1 201 ? 28.297 -7.377 -9.502 1.00 49.69 201 LEU A CA 1
ATOM 1561 C C . LEU A 1 201 ? 27.387 -6.922 -8.346 1.00 49.69 201 LEU A C 1
ATOM 1563 O O . LEU A 1 201 ? 26.994 -7.739 -7.511 1.00 49.69 201 LEU A O 1
ATOM 1567 N N . LEU A 1 202 ? 27.048 -5.632 -8.276 1.00 50.25 202 LEU A N 1
ATOM 1568 C CA . LEU A 1 202 ? 26.112 -5.087 -7.297 1.00 50.25 202 LEU A CA 1
ATOM 1569 C C . LEU A 1 202 ? 24.651 -5.230 -7.779 1.00 50.25 202 LEU A C 1
ATOM 1571 O O . LEU A 1 202 ? 24.392 -5.209 -8.982 1.00 50.25 202 LEU A O 1
ATOM 1575 N N . PRO A 1 203 ? 23.681 -5.392 -6.853 1.00 48.72 203 PRO A N 1
ATOM 1576 C CA . PRO A 1 203 ? 22.257 -5.548 -7.172 1.00 48.72 203 PRO A CA 1
ATOM 1577 C C . PRO A 1 203 ? 21.736 -4.400 -8.054 1.00 48.72 203 PRO A C 1
ATOM 1579 O O . PRO A 1 203 ? 22.323 -3.315 -8.023 1.00 48.72 203 PRO A O 1
ATOM 1582 N N . PRO A 1 204 ? 20.643 -4.618 -8.819 1.00 54.66 204 PRO A N 1
ATOM 1583 C CA . PRO A 1 204 ? 20.214 -3.736 -9.901 1.00 54.66 204 PRO A CA 1
ATOM 1584 C C . PRO A 1 204 ? 20.253 -2.259 -9.502 1.00 54.66 204 PRO A C 1
ATOM 1586 O O . PRO A 1 204 ? 19.754 -1.863 -8.448 1.00 54.66 204 PRO A O 1
ATOM 1589 N N . SER A 1 205 ? 20.843 -1.434 -10.373 1.00 62.84 205 SER A N 1
ATOM 1590 C CA . SER A 1 205 ? 20.937 0.020 -10.184 1.00 62.84 205 SER A CA 1
ATOM 1591 C C . SER A 1 205 ? 19.563 0.687 -10.135 1.00 62.84 205 SER A C 1
ATOM 1593 O O . SER A 1 205 ? 19.443 1.807 -9.653 1.00 62.84 205 SER A O 1
ATOM 1595 N N . THR A 1 206 ? 18.531 -0.004 -10.615 1.00 71.50 206 THR A N 1
ATOM 1596 C CA . THR A 1 206 ? 17.170 0.494 -10.752 1.00 71.50 206 THR A CA 1
ATOM 1597 C C . THR A 1 206 ? 16.182 -0.446 -10.073 1.00 71.50 206 THR A C 1
ATOM 1599 O O . THR A 1 206 ? 16.203 -1.655 -10.291 1.00 71.50 206 THR A O 1
ATOM 1602 N N . TYR A 1 207 ? 15.287 0.134 -9.284 1.00 76.12 207 TYR A N 1
ATOM 1603 C CA . TYR A 1 207 ? 14.221 -0.538 -8.554 1.00 76.12 207 TYR A CA 1
ATOM 1604 C C . TYR A 1 207 ? 12.880 -0.054 -9.090 1.00 76.12 207 TYR A C 1
ATOM 1606 O O . TYR A 1 207 ? 12.728 1.131 -9.392 1.00 76.12 207 TYR A O 1
ATOM 1614 N N . SER A 1 208 ? 11.904 -0.955 -9.186 1.00 77.94 208 SER A N 1
ATOM 1615 C CA . SER A 1 208 ? 10.540 -0.620 -9.590 1.00 77.94 208 SER A CA 1
ATOM 1616 C C . SER A 1 208 ? 9.555 -1.057 -8.515 1.00 77.94 208 SER A C 1
ATOM 1618 O O . SER A 1 208 ? 9.513 -2.227 -8.134 1.00 77.94 208 SER A O 1
ATOM 1620 N N . LEU A 1 209 ? 8.761 -0.105 -8.030 1.00 79.25 209 LEU A N 1
ATOM 1621 C CA . LEU A 1 209 ? 7.653 -0.337 -7.119 1.00 79.25 209 LEU A CA 1
ATOM 1622 C C . LEU A 1 209 ? 6.337 -0.223 -7.892 1.00 79.25 209 LEU A C 1
ATOM 1624 O O . LEU A 1 209 ? 6.087 0.747 -8.607 1.00 79.25 209 LEU A O 1
ATOM 1628 N N . CYS A 1 210 ? 5.467 -1.200 -7.693 1.00 78.75 210 CYS A N 1
ATOM 1629 C CA . CYS A 1 210 ? 4.079 -1.156 -8.128 1.00 78.75 210 CYS A CA 1
ATOM 1630 C C . CYS A 1 210 ? 3.206 -1.834 -7.071 1.00 78.75 210 CYS A C 1
ATOM 1632 O O . CYS A 1 210 ? 3.697 -2.631 -6.266 1.00 78.75 210 CYS A O 1
ATOM 1634 N N . GLY A 1 211 ? 1.919 -1.500 -7.030 1.00 79.12 211 GLY A N 1
ATOM 1635 C CA . GLY A 1 211 ? 1.005 -2.083 -6.055 1.00 79.12 211 GLY A CA 1
ATOM 1636 C C . GLY A 1 211 ? 0.312 -1.061 -5.174 1.00 79.12 211 GLY A C 1
ATOM 1637 O O . GLY A 1 211 ? 0.926 -0.118 -4.670 1.00 79.12 211 GLY A O 1
ATOM 1638 N N . ALA A 1 212 ? -0.944 -1.369 -4.853 1.00 78.81 212 ALA A N 1
ATOM 1639 C CA . ALA A 1 212 ? -1.691 -0.754 -3.760 1.00 78.81 212 ALA A CA 1
ATOM 1640 C C . ALA A 1 212 ? -1.274 -1.265 -2.367 1.00 78.81 212 ALA A C 1
ATOM 1642 O O . ALA A 1 212 ? -1.915 -0.915 -1.377 1.00 78.81 212 ALA A O 1
ATOM 1643 N N . SER A 1 213 ? -0.263 -2.134 -2.248 1.00 82.19 213 SER A N 1
ATOM 1644 C CA . SER A 1 213 ? -0.018 -2.856 -0.994 1.00 82.19 213 SER A CA 1
ATOM 1645 C C . SER A 1 213 ? 0.237 -1.915 0.181 1.00 82.19 213 SER A C 1
ATOM 1647 O O . SER A 1 213 ? -0.392 -2.071 1.219 1.00 82.19 213 SER A O 1
ATOM 1649 N N . ALA A 1 214 ? 1.026 -0.853 0.015 1.00 86.94 214 ALA A N 1
ATOM 1650 C CA . ALA A 1 214 ? 1.199 0.155 1.065 1.00 86.94 214 ALA A CA 1
ATOM 1651 C C . ALA A 1 214 ? -0.139 0.757 1.561 1.00 86.94 214 ALA A C 1
ATOM 1653 O O . ALA A 1 214 ? -0.344 0.913 2.766 1.00 86.94 214 ALA A O 1
ATOM 1654 N N . ALA A 1 215 ? -1.090 1.011 0.657 1.00 90.12 215 ALA A N 1
ATOM 1655 C CA . ALA A 1 215 ? -2.426 1.492 1.008 1.00 90.12 215 ALA A CA 1
ATOM 1656 C C . ALA A 1 215 ? -3.256 0.434 1.764 1.00 90.12 215 ALA A C 1
ATOM 1658 O O . ALA A 1 215 ? -3.925 0.751 2.750 1.00 90.12 215 ALA A O 1
ATOM 1659 N N . ALA A 1 216 ? -3.182 -0.833 1.346 1.00 89.56 216 ALA A N 1
ATOM 1660 C CA . ALA A 1 216 ? -3.837 -1.945 2.036 1.00 89.56 216 ALA A CA 1
ATOM 1661 C C . ALA A 1 216 ? -3.313 -2.117 3.475 1.00 89.56 216 ALA A C 1
ATOM 1663 O O . ALA A 1 216 ? -4.086 -2.277 4.426 1.00 89.56 216 ALA A O 1
ATOM 1664 N N . TYR A 1 217 ? -1.995 -2.013 3.655 1.00 89.44 217 TYR A N 1
ATOM 1665 C CA . TYR A 1 217 ? -1.366 -2.090 4.970 1.00 89.44 217 TYR A CA 1
ATOM 1666 C C . TYR A 1 217 ? -1.679 -0.873 5.839 1.00 89.44 217 TYR A C 1
ATOM 1668 O O . TYR A 1 217 ? -1.839 -1.038 7.044 1.00 89.44 217 TYR A O 1
ATOM 1676 N N . ALA A 1 218 ? -1.862 0.320 5.268 1.00 94.00 218 ALA A N 1
ATOM 1677 C CA . ALA A 1 218 ? -2.337 1.476 6.027 1.00 94.00 218 ALA A CA 1
ATOM 1678 C C . ALA A 1 218 ? -3.741 1.276 6.602 1.00 94.00 218 ALA A C 1
ATOM 1680 O O . ALA A 1 218 ? -3.970 1.570 7.776 1.00 94.00 218 ALA A O 1
ATOM 1681 N N . LEU A 1 219 ? -4.673 0.710 5.834 1.00 92.38 219 LEU A N 1
ATOM 1682 C CA . LEU A 1 219 ? -5.985 0.346 6.378 1.00 92.38 219 LEU A CA 1
ATOM 1683 C C . LEU A 1 219 ? -5.861 -0.716 7.478 1.00 92.38 219 LEU A C 1
ATOM 1685 O O . LEU A 1 219 ? -6.501 -0.592 8.519 1.00 92.38 219 LEU A O 1
ATOM 1689 N N . THR A 1 220 ? -4.980 -1.701 7.298 1.00 89.81 220 THR A N 1
ATOM 1690 C CA . THR A 1 220 ? -4.718 -2.728 8.320 1.00 89.81 220 THR A CA 1
ATOM 1691 C C . THR A 1 220 ? -4.133 -2.117 9.602 1.00 89.81 220 THR A C 1
ATOM 1693 O O . THR A 1 220 ? -4.588 -2.418 10.703 1.00 89.81 220 THR A O 1
ATOM 1696 N N . GLY A 1 221 ? -3.159 -1.211 9.491 1.00 90.12 221 GLY A N 1
ATOM 1697 C CA . GLY A 1 221 ? -2.572 -0.511 10.637 1.00 90.12 221 GLY A CA 1
ATOM 1698 C C . GLY A 1 221 ? -3.597 0.340 11.384 1.00 90.12 221 GLY A C 1
ATOM 1699 O O . GLY A 1 221 ? -3.656 0.307 12.615 1.00 90.12 221 GLY A O 1
ATOM 1700 N N . ALA A 1 222 ? -4.460 1.043 10.646 1.00 92.81 222 ALA A N 1
ATOM 1701 C CA . ALA A 1 222 ? -5.567 1.793 11.225 1.00 92.81 222 ALA A CA 1
ATOM 1702 C C . ALA A 1 222 ? -6.575 0.877 11.944 1.00 92.81 222 ALA A C 1
ATOM 1704 O O . ALA A 1 222 ? -7.005 1.195 13.052 1.00 92.81 222 ALA A O 1
ATOM 1705 N N . GLU A 1 223 ? -6.924 -0.275 11.365 1.00 88.88 223 GLU A N 1
ATOM 1706 C CA . GLU A 1 223 ? -7.787 -1.280 12.001 1.00 88.88 223 GLU A CA 1
ATOM 1707 C C . GLU A 1 223 ? -7.204 -1.744 13.343 1.00 88.88 223 GLU A C 1
ATOM 1709 O O . GLU A 1 223 ? -7.897 -1.698 14.363 1.00 88.88 223 GLU A O 1
ATOM 1714 N N . ILE A 1 224 ? -5.919 -2.109 13.380 1.00 88.88 224 ILE A N 1
ATOM 1715 C CA . ILE A 1 224 ? -5.254 -2.542 14.617 1.00 88.88 224 ILE A CA 1
ATOM 1716 C C . ILE A 1 224 ? -5.269 -1.432 15.675 1.00 88.88 224 ILE A C 1
ATOM 1718 O O . ILE A 1 224 ? -5.638 -1.691 16.822 1.00 88.88 224 ILE A O 1
ATOM 1722 N N . ALA A 1 225 ? -4.939 -0.191 15.307 1.00 89.62 225 ALA A N 1
ATOM 1723 C CA . ALA A 1 225 ? -4.996 0.942 16.231 1.00 89.62 225 ALA A CA 1
ATOM 1724 C C . ALA A 1 225 ? -6.416 1.164 16.787 1.00 89.62 225 ALA A C 1
ATOM 1726 O O . ALA A 1 225 ? -6.592 1.401 17.986 1.00 89.62 225 ALA A O 1
ATOM 1727 N N . ALA A 1 226 ? -7.444 1.035 15.943 1.00 86.69 226 ALA A N 1
ATOM 1728 C CA . ALA A 1 226 ? -8.840 1.142 16.355 1.00 86.69 226 ALA A CA 1
ATOM 1729 C C . ALA A 1 226 ? -9.237 0.041 17.348 1.00 86.69 226 ALA A C 1
ATOM 1731 O O . ALA A 1 226 ? -9.895 0.324 18.351 1.00 86.69 226 ALA A O 1
ATOM 1732 N N . ILE A 1 227 ? -8.810 -1.200 17.094 1.00 84.19 227 ILE A N 1
ATOM 1733 C CA . ILE A 1 227 ? -9.057 -2.334 17.988 1.00 84.19 227 ILE A CA 1
ATOM 1734 C C . ILE A 1 227 ? -8.359 -2.116 19.330 1.00 84.19 227 ILE A C 1
ATOM 1736 O O . ILE A 1 227 ? -9.002 -2.244 20.372 1.00 84.19 227 ILE A O 1
ATOM 1740 N N . MET A 1 228 ? -7.077 -1.739 19.328 1.00 84.62 228 MET A N 1
ATOM 1741 C CA . MET A 1 228 ? -6.331 -1.455 20.559 1.00 84.62 228 MET A CA 1
ATOM 1742 C C . MET A 1 228 ? -7.023 -0.381 21.398 1.00 84.62 228 MET A C 1
ATOM 1744 O O . MET A 1 228 ? -7.138 -0.517 22.619 1.00 84.62 228 MET A O 1
ATOM 1748 N N . TRP A 1 229 ? -7.542 0.660 20.746 1.00 84.62 229 TRP A N 1
ATOM 1749 C CA . TRP A 1 229 ? -8.297 1.700 21.428 1.00 84.62 229 TRP A CA 1
ATOM 1750 C C . TRP A 1 229 ? -9.611 1.175 22.023 1.00 84.62 229 TRP A C 1
ATOM 1752 O O . TRP A 1 229 ? -9.896 1.421 23.193 1.00 84.62 229 TRP A O 1
ATOM 1762 N N . ALA A 1 230 ? -10.381 0.385 21.269 1.00 80.06 230 ALA A N 1
ATOM 1763 C CA . ALA A 1 230 ? -11.614 -0.229 21.762 1.00 80.06 230 ALA A CA 1
ATOM 1764 C C . ALA A 1 230 ? -11.369 -1.161 22.966 1.00 80.06 230 ALA A C 1
ATOM 1766 O O . ALA A 1 230 ? -12.154 -1.170 23.916 1.00 80.06 230 ALA A O 1
ATOM 1767 N N . VAL A 1 231 ? -10.262 -1.914 22.957 1.00 80.50 231 VAL A N 1
ATOM 1768 C CA . VAL A 1 231 ? -9.830 -2.747 24.091 1.00 80.50 231 VAL A CA 1
ATOM 1769 C C . VAL A 1 231 ? -9.494 -1.876 25.302 1.00 80.50 231 VAL A C 1
ATOM 1771 O O . VAL A 1 231 ? -9.976 -2.151 26.402 1.00 80.50 231 VAL A O 1
ATOM 1774 N N . LYS A 1 232 ? -8.725 -0.796 25.108 1.00 82.06 232 LYS A N 1
ATOM 1775 C CA . LYS A 1 232 ? -8.390 0.164 26.170 1.00 82.06 232 LYS A CA 1
ATOM 1776 C C . LYS A 1 232 ? -9.644 0.786 26.790 1.00 82.06 232 LYS A C 1
ATOM 1778 O O . LYS A 1 232 ? -9.754 0.830 28.013 1.00 82.06 232 LYS A O 1
ATOM 1783 N N . GLU A 1 233 ? -10.601 1.234 25.978 1.00 77.88 233 GLU A N 1
ATOM 1784 C CA . GLU A 1 233 ? -11.868 1.799 26.463 1.00 77.88 233 GLU A CA 1
ATOM 1785 C C . GLU A 1 233 ? -12.683 0.787 27.270 1.00 77.88 233 GLU A C 1
ATOM 1787 O O . GLU A 1 233 ? -13.227 1.124 28.324 1.00 77.88 233 GLU A O 1
ATOM 1792 N N . ALA A 1 234 ? -12.758 -0.459 26.798 1.00 73.00 234 ALA A N 1
ATOM 1793 C CA . ALA A 1 234 ? -13.465 -1.523 27.498 1.00 73.00 234 ALA A CA 1
ATOM 1794 C C . ALA A 1 234 ? -12.827 -1.837 28.862 1.00 73.00 234 ALA A C 1
ATOM 1796 O O . ALA A 1 234 ? -13.545 -2.103 29.825 1.00 73.00 234 ALA A O 1
ATOM 1797 N N . TRP A 1 235 ? -11.496 -1.758 28.965 1.00 71.56 235 TRP A N 1
ATOM 1798 C CA . TRP A 1 235 ? -10.764 -1.976 30.217 1.00 71.56 235 TRP A CA 1
ATOM 1799 C C . TRP A 1 235 ? -10.823 -0.778 31.177 1.00 71.56 235 TRP A C 1
ATOM 1801 O O . TRP A 1 235 ? -10.858 -0.962 32.393 1.00 71.56 235 TRP A O 1
ATOM 1811 N N . GLY A 1 236 ? -10.848 0.449 30.646 1.00 69.94 236 GLY A N 1
ATOM 1812 C CA . GLY A 1 236 ? -10.864 1.695 31.421 1.00 69.94 236 GLY A CA 1
ATOM 1813 C C . GLY A 1 236 ? -12.193 1.991 32.122 1.00 69.94 236 GLY A C 1
ATOM 1814 O O . GLY A 1 236 ? -12.219 2.722 33.114 1.00 69.94 236 GLY A O 1
ATOM 1815 N N . ARG A 1 237 ? -13.304 1.391 31.672 1.00 64.12 237 ARG A N 1
ATOM 1816 C CA . ARG A 1 237 ? -14.608 1.470 32.352 1.00 64.12 237 ARG A CA 1
ATOM 1817 C C . ARG A 1 237 ? -14.616 0.588 33.608 1.00 64.12 237 ARG A C 1
ATOM 1819 O O . ARG A 1 237 ? -15.219 -0.485 33.635 1.00 64.12 237 ARG A O 1
ATOM 1826 N N . LYS A 1 238 ? -13.952 1.050 34.674 1.00 49.22 238 LYS A N 1
ATOM 1827 C CA . LYS A 1 238 ? -14.038 0.454 36.018 1.00 49.22 238 LYS A CA 1
ATOM 1828 C C . LYS A 1 238 ? -15.513 0.339 36.442 1.00 49.22 238 LYS A C 1
ATOM 1830 O O . LYS A 1 238 ? -16.217 1.338 36.530 1.00 49.22 238 LYS A O 1
ATOM 1835 N N . GLY A 1 239 ? -15.974 -0.883 36.723 1.00 48.56 239 GLY A N 1
ATOM 1836 C CA . GLY A 1 239 ? -17.169 -1.128 37.547 1.00 48.56 239 GLY A CA 1
ATOM 1837 C C . GLY A 1 239 ? -18.435 -1.664 36.867 1.00 48.56 239 GLY A C 1
ATOM 1838 O O . GLY A 1 239 ? -19.379 -1.994 37.576 1.00 48.56 239 GLY A O 1
ATOM 1839 N N . ARG A 1 240 ? -18.501 -1.813 35.536 1.00 49.91 240 ARG A N 1
ATOM 1840 C CA . ARG A 1 240 ? -19.679 -2.417 34.867 1.00 49.91 240 ARG A CA 1
ATOM 1841 C C . ARG A 1 240 ? -19.305 -3.307 33.681 1.00 49.91 240 ARG A C 1
ATOM 1843 O O . ARG A 1 240 ? -19.847 -3.137 32.595 1.00 49.91 240 ARG A O 1
ATOM 1850 N N . SER A 1 241 ? -18.399 -4.274 33.850 1.00 50.41 241 SER A N 1
ATOM 1851 C CA . SER A 1 241 ? -18.201 -5.279 32.794 1.00 50.41 241 SER A CA 1
ATOM 1852 C C . SER A 1 241 ? -19.394 -6.241 32.782 1.00 50.41 241 SER A C 1
ATOM 1854 O O . SER A 1 241 ? -19.401 -7.241 33.501 1.00 50.41 241 SER A O 1
ATOM 1856 N N . ARG A 1 242 ? -20.424 -5.946 31.980 1.00 59.94 242 ARG A N 1
ATOM 1857 C CA . ARG A 1 242 ? -21.388 -6.975 31.570 1.00 59.94 242 ARG A CA 1
ATOM 1858 C C . ARG A 1 242 ? -20.608 -8.069 30.839 1.00 59.94 242 ARG A C 1
ATOM 1860 O O . ARG A 1 242 ? -19.690 -7.768 30.082 1.00 59.94 242 ARG A O 1
ATOM 1867 N N . ILE A 1 243 ? -20.988 -9.328 31.038 1.00 55.72 243 ILE A N 1
ATOM 1868 C CA . ILE A 1 243 ? -20.385 -10.505 30.385 1.00 55.72 243 ILE A CA 1
ATOM 1869 C C . ILE A 1 243 ? -20.226 -10.298 28.860 1.00 55.72 243 ILE A C 1
ATOM 1871 O O . ILE A 1 243 ? -19.197 -10.662 28.295 1.00 55.72 243 ILE A O 1
ATOM 1875 N N . GLY A 1 244 ? -21.162 -9.581 28.223 1.00 60.53 244 GLY A N 1
ATOM 1876 C CA . GLY A 1 244 ? -21.101 -9.227 26.799 1.00 60.53 244 GLY A CA 1
ATOM 1877 C C . GLY A 1 244 ? -19.930 -8.326 26.370 1.00 60.53 244 GLY A C 1
ATOM 1878 O O . GLY A 1 244 ? -19.468 -8.456 25.239 1.00 60.53 244 GLY A O 1
ATOM 1879 N N . ASP A 1 245 ? -19.395 -7.464 27.244 1.00 64.19 245 ASP A N 1
ATOM 1880 C CA . ASP A 1 245 ? -18.233 -6.623 26.906 1.00 64.19 245 ASP A CA 1
ATOM 1881 C C . ASP A 1 245 ? -16.932 -7.439 26.899 1.00 64.19 245 ASP A C 1
ATOM 1883 O O . ASP A 1 245 ? -16.066 -7.214 26.054 1.00 64.19 245 ASP A O 1
ATOM 1887 N N . ARG A 1 246 ? -16.809 -8.446 27.776 1.00 66.50 246 ARG A N 1
ATOM 1888 C CA . ARG A 1 246 ? -15.639 -9.341 27.799 1.00 66.50 246 ARG A CA 1
ATOM 1889 C C . ARG A 1 246 ? -15.583 -10.229 26.560 1.00 66.50 246 ARG A C 1
ATOM 1891 O O . ARG A 1 246 ? -14.520 -10.356 25.959 1.00 66.50 246 ARG A O 1
ATOM 1898 N N . ASP A 1 247 ? -16.711 -10.798 26.144 1.00 71.56 247 ASP A N 1
ATOM 1899 C CA . ASP A 1 247 ? -16.765 -11.620 24.928 1.00 71.56 247 ASP A CA 1
ATOM 1900 C C . ASP A 1 247 ? -16.544 -10.793 23.660 1.00 71.56 247 ASP A C 1
ATOM 1902 O O . ASP A 1 247 ? -15.894 -11.254 22.720 1.00 71.56 247 ASP A O 1
ATOM 1906 N N . ARG A 1 248 ? -17.007 -9.538 23.644 1.00 68.62 248 ARG A N 1
ATOM 1907 C CA . ARG A 1 248 ? -16.707 -8.595 22.563 1.00 68.62 248 ARG A CA 1
ATOM 1908 C C . ARG A 1 248 ? -15.213 -8.283 22.477 1.00 68.62 248 ARG A C 1
ATOM 1910 O O . ARG A 1 248 ? -14.651 -8.348 21.386 1.00 68.62 248 ARG A O 1
ATOM 1917 N N . VAL A 1 249 ? -14.567 -7.982 23.605 1.00 71.00 249 VAL A N 1
ATOM 1918 C CA . VAL A 1 249 ? -13.117 -7.735 23.663 1.00 71.00 249 VAL A CA 1
ATOM 1919 C C . VAL A 1 249 ? -12.339 -8.963 23.200 1.00 71.00 249 VAL A C 1
ATOM 1921 O O . VAL A 1 249 ? -11.464 -8.827 22.353 1.00 71.00 249 VAL A O 1
ATOM 1924 N N . LYS A 1 250 ? -12.697 -10.166 23.669 1.00 72.38 250 LYS A N 1
ATOM 1925 C CA . LYS A 1 250 ? -12.067 -11.418 23.220 1.00 72.38 250 LYS A CA 1
ATOM 1926 C C . LYS A 1 250 ? -12.144 -11.581 21.703 1.00 72.38 250 LYS A C 1
ATOM 1928 O O . LYS A 1 250 ? -11.125 -11.849 21.077 1.00 72.38 250 LYS A O 1
ATOM 1933 N N . LYS A 1 251 ? -13.321 -11.370 21.100 1.00 75.75 251 LYS A N 1
ATOM 1934 C CA . LYS A 1 251 ? -13.495 -11.453 19.639 1.00 75.75 251 LYS A CA 1
ATOM 1935 C C . LYS A 1 251 ? -12.622 -10.438 18.899 1.00 75.75 251 LYS A C 1
ATOM 1937 O O . LYS A 1 251 ? -11.963 -10.809 17.935 1.00 75.75 251 LYS A O 1
ATOM 1942 N N . LEU A 1 252 ? -12.574 -9.188 19.363 1.00 73.12 252 LEU A N 1
ATOM 1943 C CA . LEU A 1 252 ? -11.737 -8.149 18.753 1.00 73.12 252 LEU A CA 1
ATOM 1944 C C . LEU A 1 252 ? -10.240 -8.462 18.868 1.00 73.12 252 LEU A C 1
ATOM 1946 O O . LEU A 1 252 ? -9.511 -8.286 17.898 1.00 73.12 252 LEU A O 1
ATOM 1950 N N . VAL A 1 253 ? -9.790 -8.973 20.017 1.00 72.12 253 VAL A N 1
ATOM 1951 C CA . VAL A 1 253 ? -8.396 -9.398 20.219 1.00 72.12 253 VAL A CA 1
ATOM 1952 C C . VAL A 1 253 ? -8.036 -10.557 19.291 1.00 72.12 253 VAL A C 1
ATOM 1954 O O . VAL A 1 253 ? -6.975 -10.525 18.679 1.00 72.12 253 VAL A O 1
ATOM 1957 N N . VAL A 1 254 ? -8.920 -11.547 19.131 1.00 74.31 254 VAL A N 1
ATOM 1958 C CA . VAL A 1 254 ? -8.702 -12.667 18.199 1.00 74.31 254 VAL A CA 1
ATOM 1959 C C . VAL A 1 254 ? -8.605 -12.173 16.754 1.00 74.31 254 VAL A C 1
ATOM 1961 O O . VAL A 1 254 ? -7.707 -12.598 16.032 1.00 74.31 254 VAL A O 1
ATOM 1964 N N . VAL A 1 255 ? -9.473 -11.243 16.337 1.00 73.62 255 VAL A N 1
ATOM 1965 C CA . VAL A 1 255 ? -9.408 -10.636 14.996 1.00 73.62 255 VAL A CA 1
ATOM 1966 C C . VAL A 1 255 ? -8.098 -9.867 14.806 1.00 73.62 255 VAL A C 1
ATOM 1968 O O . VAL A 1 255 ? -7.408 -10.093 13.814 1.00 73.62 255 VAL A O 1
ATOM 1971 N N . ALA A 1 256 ? -7.709 -9.021 15.766 1.00 69.88 256 ALA A N 1
ATOM 1972 C CA . ALA A 1 256 ? -6.447 -8.284 15.705 1.00 69.88 256 ALA A CA 1
ATOM 1973 C C . ALA A 1 256 ? -5.235 -9.218 15.643 1.00 69.88 256 ALA A C 1
ATOM 1975 O O . ALA A 1 256 ? -4.331 -8.988 14.843 1.00 69.88 256 ALA A O 1
ATOM 1976 N N . LEU A 1 257 ? -5.225 -10.288 16.443 1.00 70.00 257 LEU A N 1
ATOM 1977 C CA . LEU A 1 257 ? -4.147 -11.270 16.435 1.00 70.00 257 LEU A CA 1
ATOM 1978 C C . LEU A 1 257 ? -4.081 -12.004 15.092 1.00 70.00 257 LEU A C 1
ATOM 1980 O O . LEU A 1 257 ? -3.002 -12.120 14.525 1.00 70.00 257 LEU A O 1
ATOM 1984 N N . GLY A 1 258 ? -5.222 -12.431 14.542 1.00 71.12 258 GLY A N 1
ATOM 1985 C CA . GLY A 1 258 ? -5.278 -13.062 13.221 1.00 71.12 258 GLY A CA 1
ATOM 1986 C C . GLY A 1 258 ? -4.755 -12.148 12.108 1.00 71.12 258 GLY A C 1
ATOM 1987 O O . GLY A 1 258 ? -3.996 -12.590 11.247 1.00 71.12 258 GLY A O 1
ATOM 1988 N N . ARG A 1 259 ? -5.092 -10.853 12.154 1.00 70.50 259 ARG A N 1
ATOM 1989 C CA . ARG A 1 259 ? -4.589 -9.846 11.205 1.00 70.50 259 ARG A CA 1
ATOM 1990 C C . ARG A 1 259 ? -3.098 -9.574 11.378 1.00 70.50 259 ARG A C 1
ATOM 1992 O O . ARG A 1 259 ? -2.382 -9.504 10.385 1.00 70.50 259 ARG A O 1
ATOM 1999 N N . LEU A 1 260 ? -2.619 -9.475 12.617 1.00 66.69 260 LEU A N 1
ATOM 2000 C CA . LEU A 1 260 ? -1.198 -9.305 12.911 1.00 66.69 260 LEU A CA 1
ATOM 2001 C C . LEU A 1 260 ? -0.385 -10.509 12.426 1.00 66.69 260 LEU A C 1
ATOM 2003 O O . LEU A 1 260 ? 0.649 -10.327 11.794 1.00 66.69 260 LEU A O 1
ATOM 2007 N N . VAL A 1 261 ? -0.875 -11.730 12.657 1.00 68.81 261 VAL A N 1
ATOM 2008 C CA . VAL A 1 261 ? -0.249 -12.958 12.150 1.00 68.81 261 VAL A CA 1
ATOM 2009 C C . VAL A 1 261 ? -0.216 -12.960 10.624 1.00 68.81 261 VAL A C 1
ATOM 2011 O O . VAL A 1 261 ? 0.817 -13.297 10.061 1.00 68.81 261 VAL A O 1
ATOM 2014 N N . ALA A 1 262 ? -1.283 -12.529 9.942 1.00 64.31 262 ALA A N 1
ATOM 2015 C CA . ALA A 1 262 ? -1.285 -12.410 8.482 1.00 64.31 262 ALA A CA 1
ATOM 2016 C C . ALA A 1 262 ? -0.245 -11.392 7.974 1.00 64.31 262 ALA A C 1
ATOM 2018 O O . ALA A 1 262 ? 0.484 -11.683 7.026 1.00 64.31 262 ALA A O 1
ATOM 2019 N N . VAL A 1 263 ? -0.124 -10.236 8.638 1.00 64.25 263 VAL A N 1
ATOM 2020 C CA . VAL A 1 263 ? 0.907 -9.226 8.343 1.00 64.25 263 VAL A CA 1
ATOM 2021 C C . VAL A 1 263 ? 2.308 -9.805 8.537 1.00 64.25 263 VAL A C 1
ATOM 2023 O O . VAL A 1 263 ? 3.138 -9.698 7.638 1.00 64.25 263 VAL A O 1
ATOM 2026 N N . VAL A 1 264 ? 2.566 -10.458 9.674 1.00 63.50 264 VAL A N 1
ATOM 2027 C CA . VAL A 1 264 ? 3.865 -11.078 9.977 1.00 63.50 264 VAL A CA 1
ATOM 2028 C C . VAL A 1 264 ? 4.177 -12.193 8.984 1.00 63.50 264 VAL A C 1
ATOM 2030 O O . VAL A 1 264 ? 5.278 -12.222 8.451 1.00 63.50 264 VAL A O 1
ATOM 2033 N N . ALA A 1 265 ? 3.217 -13.063 8.672 1.00 59.25 265 ALA A N 1
ATOM 2034 C CA . ALA A 1 265 ? 3.388 -14.133 7.696 1.00 59.25 265 ALA A CA 1
ATOM 2035 C C . ALA A 1 265 ? 3.721 -13.583 6.304 1.00 59.25 265 ALA A C 1
ATOM 2037 O O . ALA A 1 265 ? 4.602 -14.116 5.641 1.00 59.25 265 ALA A O 1
ATOM 2038 N N . GLN A 1 266 ? 3.086 -12.490 5.873 1.00 61.59 266 GLN A N 1
ATOM 2039 C CA . GLN A 1 266 ? 3.418 -11.838 4.605 1.00 61.59 266 GLN A CA 1
ATOM 2040 C C . GLN A 1 266 ? 4.805 -11.191 4.631 1.00 61.59 266 GLN A C 1
ATOM 2042 O O . GLN A 1 266 ? 5.536 -11.302 3.650 1.00 61.59 266 GLN A O 1
ATOM 2047 N N . VAL A 1 267 ? 5.203 -10.563 5.741 1.00 57.22 267 VAL A N 1
ATOM 2048 C CA . VAL A 1 267 ? 6.565 -10.028 5.907 1.00 57.22 267 VAL A CA 1
ATOM 2049 C C . VAL A 1 267 ? 7.594 -11.161 5.857 1.00 57.22 267 VAL A C 1
ATOM 2051 O O . VAL A 1 267 ? 8.546 -11.067 5.088 1.00 57.22 267 VAL A O 1
ATOM 2054 N N . VAL A 1 268 ? 7.375 -12.252 6.595 1.00 57.38 268 VAL A N 1
ATOM 2055 C CA . VAL A 1 268 ? 8.264 -13.425 6.648 1.00 57.38 268 VAL A CA 1
ATOM 2056 C C . VAL A 1 268 ? 8.338 -14.140 5.298 1.00 57.38 268 VAL A C 1
ATOM 2058 O O . VAL A 1 268 ? 9.437 -14.383 4.814 1.00 57.38 268 VAL A O 1
ATOM 2061 N N . ALA A 1 269 ? 7.207 -14.392 4.635 1.00 52.94 269 ALA A N 1
ATOM 2062 C CA . ALA A 1 269 ? 7.172 -14.978 3.292 1.00 52.94 269 ALA A CA 1
ATOM 2063 C C . ALA A 1 269 ? 7.871 -14.089 2.251 1.00 52.94 269 ALA A C 1
ATOM 2065 O O . ALA A 1 269 ? 8.419 -14.578 1.268 1.00 52.94 269 ALA A O 1
ATOM 2066 N N . SER A 1 270 ? 7.888 -12.773 2.474 1.00 48.31 270 SER A N 1
ATOM 2067 C CA . SER A 1 270 ? 8.651 -11.842 1.639 1.00 48.31 270 SER A CA 1
ATOM 2068 C C . SER A 1 270 ? 10.151 -11.854 1.982 1.00 48.31 270 SER A C 1
ATOM 2070 O O . SER A 1 270 ? 10.960 -11.362 1.203 1.00 48.31 270 SER A O 1
ATOM 2072 N N . MET A 1 271 ? 10.549 -12.348 3.161 1.00 44.41 271 MET A N 1
ATOM 2073 C CA . MET A 1 271 ? 11.947 -12.461 3.609 1.00 44.41 271 MET A CA 1
ATOM 2074 C C . MET A 1 271 ? 12.615 -13.784 3.196 1.00 44.41 271 MET A C 1
ATOM 2076 O O . MET A 1 271 ? 13.828 -13.914 3.377 1.00 44.41 271 MET A O 1
ATOM 2080 N N . GLU A 1 272 ? 11.874 -14.742 2.629 1.00 43.66 272 GLU A N 1
ATOM 2081 C CA . GLU A 1 272 ? 12.441 -16.015 2.177 1.00 43.66 272 GLU A CA 1
ATOM 2082 C C . GLU A 1 272 ? 13.460 -15.809 1.030 1.00 43.66 272 GLU A C 1
ATOM 2084 O O . GLU A 1 272 ? 13.132 -15.193 0.010 1.00 43.66 272 GLU A O 1
ATOM 2089 N N . PRO A 1 273 ? 14.705 -16.321 1.158 1.00 37.06 273 PRO A N 1
ATOM 2090 C CA . PRO A 1 273 ? 15.809 -16.028 0.234 1.00 37.06 273 PRO A CA 1
ATOM 2091 C C . PRO A 1 273 ? 15.604 -16.441 -1.234 1.00 37.06 273 PRO A C 1
ATOM 2093 O O . PRO A 1 273 ? 16.361 -15.981 -2.081 1.00 37.06 273 PRO A O 1
ATOM 2096 N N . GLY A 1 274 ? 14.606 -17.271 -1.549 1.00 35.53 274 GLY A N 1
ATOM 2097 C CA . GLY A 1 274 ? 14.367 -17.817 -2.894 1.00 35.53 274 GLY A CA 1
ATOM 2098 C C . GLY A 1 274 ? 13.400 -17.022 -3.778 1.00 35.53 274 GLY A C 1
ATOM 2099 O O . GLY A 1 274 ? 13.144 -17.429 -4.904 1.00 35.53 274 GLY A O 1
ATOM 2100 N N . ARG A 1 275 ? 12.837 -15.903 -3.298 1.00 38.47 275 ARG A N 1
ATOM 2101 C CA . ARG A 1 275 ? 11.893 -15.065 -4.071 1.00 38.47 275 ARG A CA 1
ATOM 2102 C C . ARG A 1 275 ? 12.511 -13.753 -4.577 1.00 38.47 275 ARG A C 1
ATOM 2104 O O . ARG A 1 275 ? 11.791 -12.853 -4.997 1.00 38.47 275 ARG A O 1
ATOM 2111 N N . ARG A 1 276 ? 13.845 -13.642 -4.501 1.00 41.03 276 ARG A N 1
ATOM 2112 C CA . ARG A 1 276 ? 14.652 -12.471 -4.902 1.00 41.03 276 ARG A CA 1
ATOM 2113 C C . ARG A 1 276 ? 14.928 -12.379 -6.407 1.00 41.03 276 ARG A C 1
ATOM 2115 O O . ARG A 1 276 ? 15.539 -11.405 -6.841 1.00 41.03 276 ARG A O 1
ATOM 2122 N N . ASP A 1 277 ? 14.462 -13.342 -7.194 1.00 33.81 277 ASP A N 1
ATOM 2123 C CA . ASP A 1 277 ? 14.773 -13.419 -8.619 1.00 33.81 277 ASP A CA 1
ATOM 2124 C C . ASP A 1 277 ? 13.779 -12.589 -9.444 1.00 33.81 277 ASP A C 1
ATOM 2126 O O . ASP A 1 277 ? 12.862 -13.101 -10.082 1.00 33.81 277 ASP A O 1
ATOM 2130 N N . GLY A 1 278 ? 13.943 -11.264 -9.400 1.00 41.91 278 GLY A N 1
ATOM 2131 C CA . GLY A 1 278 ? 13.237 -10.339 -10.284 1.00 41.91 278 GLY A CA 1
ATOM 2132 C C . GLY A 1 278 ? 13.502 -8.860 -9.989 1.00 41.91 278 GLY A C 1
ATOM 2133 O O . GLY A 1 278 ? 13.701 -8.461 -8.846 1.00 41.91 278 GLY A O 1
ATOM 2134 N N . GLN A 1 279 ? 13.432 -8.018 -11.029 1.00 42.62 279 GLN A N 1
ATOM 2135 C CA . GLN A 1 279 ? 13.478 -6.541 -10.946 1.00 42.62 279 GLN A CA 1
ATOM 2136 C C . GLN A 1 279 ? 12.285 -5.918 -10.179 1.00 42.62 279 GLN A C 1
ATOM 2138 O O . GLN A 1 279 ? 12.232 -4.704 -9.978 1.00 42.62 279 GLN A O 1
ATOM 2143 N N . LEU A 1 280 ? 11.321 -6.741 -9.760 1.00 46.44 280 LEU A N 1
ATOM 2144 C CA . LEU A 1 280 ? 10.123 -6.371 -9.014 1.00 46.44 280 LEU A CA 1
ATOM 2145 C C . LEU A 1 280 ? 10.288 -6.805 -7.558 1.00 46.44 280 LEU A C 1
ATOM 2147 O O . LEU A 1 280 ? 10.017 -7.948 -7.196 1.00 46.44 280 LEU A O 1
ATOM 2151 N N . ILE A 1 281 ? 10.741 -5.881 -6.715 1.00 52.81 281 ILE A N 1
ATOM 2152 C CA . ILE A 1 281 ? 10.855 -6.124 -5.278 1.00 52.81 281 ILE A CA 1
ATOM 2153 C C . ILE A 1 281 ? 9.520 -5.764 -4.634 1.00 52.81 281 ILE A C 1
ATOM 2155 O O . ILE A 1 281 ? 9.125 -4.599 -4.603 1.00 52.81 281 ILE A O 1
ATOM 2159 N N . ILE A 1 282 ? 8.826 -6.760 -4.080 1.00 53.12 282 ILE A N 1
ATOM 2160 C CA . ILE A 1 282 ? 7.699 -6.504 -3.178 1.00 53.12 282 ILE A CA 1
ATOM 2161 C C . ILE A 1 282 ? 8.279 -5.837 -1.931 1.00 53.12 282 ILE A C 1
ATOM 2163 O O . ILE A 1 282 ? 9.006 -6.452 -1.153 1.00 53.12 282 ILE A O 1
ATOM 2167 N N . GLY A 1 283 ? 8.024 -4.541 -1.790 1.00 59.06 283 GLY A N 1
ATOM 2168 C CA . GLY A 1 283 ? 8.739 -3.723 -0.830 1.00 59.06 283 GLY A CA 1
ATOM 2169 C C . GLY A 1 283 ? 8.326 -3.945 0.616 1.00 59.06 283 GLY A C 1
ATOM 2170 O O . GLY A 1 283 ? 7.304 -3.415 1.047 1.00 59.06 283 GLY A O 1
ATOM 2171 N N . HIS A 1 284 ? 9.173 -4.613 1.406 1.00 68.00 284 HIS A N 1
ATOM 2172 C CA . HIS A 1 284 ? 9.021 -4.711 2.865 1.00 68.00 284 HIS A CA 1
ATOM 2173 C C . HIS A 1 284 ? 8.826 -3.339 3.514 1.00 68.00 284 HIS A C 1
ATOM 2175 O O . HIS A 1 284 ? 7.879 -3.143 4.277 1.00 68.00 284 HIS A O 1
ATOM 2181 N N . GLY A 1 285 ? 9.660 -2.361 3.148 1.00 70.25 285 GLY A N 1
ATOM 2182 C CA . GLY A 1 285 ? 9.524 -0.976 3.586 1.00 70.25 285 GLY A CA 1
ATOM 2183 C C . GLY A 1 285 ? 8.219 -0.322 3.144 1.00 70.25 285 GLY A C 1
ATOM 2184 O O . GLY A 1 285 ? 7.676 0.485 3.893 1.00 70.25 285 GLY A O 1
ATOM 2185 N N . ALA A 1 286 ? 7.652 -0.709 1.997 1.00 80.44 286 ALA A N 1
ATOM 2186 C CA . ALA A 1 286 ? 6.367 -0.178 1.549 1.00 80.44 286 ALA A CA 1
ATOM 2187 C C . ALA A 1 286 ? 5.215 -0.648 2.441 1.00 80.44 286 ALA A C 1
ATOM 2189 O O . ALA A 1 286 ? 4.388 0.162 2.864 1.00 80.44 286 ALA A O 1
ATOM 2190 N N . HIS A 1 287 ? 5.189 -1.939 2.775 1.00 83.56 287 HIS A N 1
ATOM 2191 C CA . HIS A 1 287 ? 4.186 -2.502 3.679 1.00 83.56 287 HIS A CA 1
ATOM 2192 C C . HIS A 1 287 ? 4.311 -1.907 5.085 1.00 83.56 287 HIS A C 1
ATOM 2194 O O . HIS A 1 287 ? 3.314 -1.471 5.663 1.00 83.56 287 HIS A O 1
ATOM 2200 N N . LEU A 1 288 ? 5.537 -1.835 5.616 1.00 83.19 288 LEU A N 1
ATOM 2201 C CA . LEU A 1 288 ? 5.796 -1.288 6.946 1.00 83.19 288 LEU A CA 1
ATOM 2202 C C . LEU A 1 288 ? 5.452 0.205 7.029 1.00 83.19 288 LEU A C 1
ATOM 2204 O O . LEU A 1 288 ? 4.773 0.623 7.966 1.00 83.19 288 LEU A O 1
ATOM 2208 N N . GLY A 1 289 ? 5.880 1.000 6.044 1.00 86.62 289 GLY A N 1
ATOM 2209 C CA . GLY A 1 289 ? 5.597 2.434 5.983 1.00 86.62 289 GLY A CA 1
ATOM 2210 C C . GLY A 1 289 ? 4.099 2.725 5.919 1.00 86.62 289 GLY A C 1
ATOM 2211 O O . GLY A 1 289 ? 3.595 3.541 6.691 1.00 86.62 289 GLY A O 1
ATOM 2212 N N . GLY A 1 290 ? 3.368 1.990 5.073 1.00 90.94 290 GLY A N 1
ATOM 2213 C CA . GLY A 1 290 ? 1.910 2.066 5.008 1.00 90.94 290 GLY A CA 1
ATOM 2214 C C . GLY A 1 290 ? 1.251 1.705 6.341 1.00 90.94 290 GLY A C 1
ATOM 2215 O O . GLY A 1 290 ? 0.466 2.489 6.875 1.00 90.94 290 GLY A O 1
ATOM 2216 N N . PHE A 1 291 ? 1.617 0.560 6.928 1.00 91.06 291 PHE A N 1
ATOM 2217 C CA . PHE A 1 291 ? 1.083 0.110 8.217 1.00 91.06 291 PHE A CA 1
ATOM 2218 C C . PHE A 1 291 ? 1.276 1.148 9.327 1.00 91.06 291 PHE A C 1
ATOM 2220 O O . PHE A 1 291 ? 0.314 1.512 10.008 1.00 91.06 291 PHE A O 1
ATOM 2227 N N . LEU A 1 292 ? 2.503 1.649 9.495 1.00 91.38 292 LEU A N 1
ATOM 2228 C CA . LEU A 1 292 ? 2.826 2.635 10.525 1.00 91.38 292 LEU A CA 1
ATOM 2229 C C . LEU A 1 292 ? 2.056 3.938 10.316 1.00 91.38 292 LEU A C 1
ATOM 2231 O O . LEU A 1 292 ? 1.511 4.473 11.281 1.00 91.38 292 LEU A O 1
ATOM 2235 N N . PHE A 1 293 ? 1.949 4.413 9.071 1.00 95.62 293 PHE A N 1
ATOM 2236 C CA . PHE A 1 293 ? 1.147 5.591 8.746 1.00 95.62 293 PHE A CA 1
ATOM 2237 C C . PHE A 1 293 ? -0.295 5.428 9.233 1.00 95.62 293 PHE A C 1
ATOM 2239 O O . PHE A 1 293 ? -0.798 6.262 9.988 1.00 95.62 293 PHE A O 1
ATOM 2246 N N . GLY A 1 294 ? -0.947 4.327 8.855 1.00 95.25 294 GLY A N 1
ATOM 2247 C CA . GLY A 1 294 ? -2.332 4.074 9.237 1.00 95.25 294 GLY A CA 1
ATOM 2248 C C . GLY A 1 294 ? -2.527 3.935 10.744 1.00 95.25 294 GLY A C 1
ATOM 2249 O O . GLY A 1 294 ? -3.450 4.529 11.306 1.00 95.25 294 GLY A O 1
ATOM 2250 N N . PHE A 1 295 ? -1.626 3.208 11.410 1.00 93.62 295 PHE A N 1
ATOM 2251 C CA . PHE A 1 295 ? -1.646 3.033 12.860 1.00 93.62 295 PHE A CA 1
ATOM 2252 C C . PHE A 1 295 ? -1.547 4.376 13.595 1.00 93.62 295 PHE A C 1
ATOM 2254 O O . PHE A 1 295 ? -2.357 4.672 14.476 1.00 93.62 295 PHE A O 1
ATOM 2261 N N . ILE A 1 296 ? -0.587 5.217 13.200 1.00 94.75 296 ILE A N 1
ATOM 2262 C CA . ILE A 1 296 ? -0.336 6.524 13.815 1.00 94.75 296 ILE A CA 1
ATOM 2263 C C . ILE A 1 296 ? -1.509 7.475 13.566 1.00 94.75 296 ILE A C 1
ATOM 2265 O O . ILE A 1 296 ? -2.038 8.057 14.515 1.00 94.75 296 ILE A O 1
ATOM 2269 N N . VAL A 1 297 ? -1.950 7.617 12.312 1.00 95.81 297 VAL A N 1
ATOM 2270 C CA . VAL A 1 297 ? -3.059 8.513 11.941 1.00 95.81 297 VAL A CA 1
ATOM 2271 C C . VAL A 1 297 ? -4.333 8.135 12.687 1.00 95.81 297 VAL A C 1
ATOM 2273 O O . VAL A 1 297 ? -5.004 9.004 13.251 1.00 95.81 297 VAL A O 1
ATOM 2276 N N . MET A 1 298 ? -4.647 6.841 12.752 1.00 94.38 298 MET A N 1
ATOM 2277 C CA . MET A 1 298 ? -5.814 6.383 13.491 1.00 94.38 298 MET A CA 1
ATOM 2278 C C . MET A 1 298 ? -5.661 6.602 14.997 1.00 94.38 298 MET A C 1
ATOM 2280 O O . MET A 1 298 ? -6.612 7.043 15.642 1.00 94.38 298 MET A O 1
ATOM 2284 N N . GLY A 1 299 ? -4.472 6.367 15.558 1.00 91.50 299 GLY A N 1
ATOM 2285 C CA . GLY A 1 299 ? -4.167 6.690 16.951 1.00 91.50 299 GLY A CA 1
ATOM 2286 C C . GLY A 1 299 ? -4.448 8.160 17.279 1.00 91.50 299 GLY A C 1
ATOM 2287 O O . GLY A 1 299 ? -5.143 8.450 18.253 1.00 91.50 299 GLY A O 1
ATOM 2288 N N . PHE A 1 300 ? -4.006 9.087 16.423 1.00 93.12 300 PHE A N 1
ATOM 2289 C CA . PHE A 1 300 ? -4.304 10.516 16.564 1.00 93.12 300 PHE A CA 1
ATOM 2290 C C . PHE A 1 300 ? -5.800 10.829 16.452 1.00 93.12 300 PHE A C 1
ATOM 2292 O O . PHE A 1 300 ? -6.326 11.613 17.245 1.00 93.12 300 PHE A O 1
ATOM 2299 N N . TRP A 1 301 ? -6.507 10.229 15.490 1.00 92.62 301 TRP A N 1
ATOM 2300 C CA . TRP A 1 301 ? -7.951 10.430 15.343 1.00 92.62 301 TRP A CA 1
ATOM 2301 C C . TRP A 1 301 ? -8.745 9.916 16.539 1.00 92.62 301 TRP A C 1
ATOM 2303 O O . TRP A 1 301 ? -9.715 10.561 16.934 1.00 92.62 301 TRP A O 1
ATOM 2313 N N . GLN A 1 302 ? -8.341 8.789 17.125 1.00 87.31 302 GLN A N 1
ATOM 2314 C CA . GLN A 1 302 ? -8.974 8.265 18.329 1.00 87.31 302 GLN A CA 1
ATOM 2315 C C . GLN A 1 302 ? -8.636 9.124 19.549 1.00 87.31 302 GLN A C 1
ATOM 2317 O O . GLN A 1 302 ? -9.541 9.454 20.305 1.00 87.31 302 GLN A O 1
ATOM 2322 N N . ALA A 1 303 ? -7.390 9.579 19.702 1.00 84.38 303 ALA A N 1
ATOM 2323 C CA . ALA A 1 303 ? -6.997 10.460 20.803 1.00 84.38 303 ALA A CA 1
ATOM 2324 C C . ALA A 1 303 ? -7.756 11.801 20.791 1.00 84.38 303 ALA A C 1
ATOM 2326 O O . ALA A 1 303 ? -8.220 12.253 21.834 1.00 84.38 303 ALA A O 1
ATOM 2327 N N . ARG A 1 304 ? -7.961 12.408 19.612 1.00 77.12 304 ARG A N 1
ATOM 2328 C CA . ARG A 1 304 ? -8.720 13.666 19.463 1.00 77.12 304 ARG A CA 1
ATOM 2329 C C . ARG A 1 304 ? -10.203 13.566 19.811 1.00 77.12 304 ARG A C 1
ATOM 2331 O O . ARG A 1 304 ? -10.824 14.594 20.014 1.00 77.12 304 ARG A O 1
ATOM 2338 N N . ARG A 1 305 ? -10.793 12.370 19.871 1.00 69.06 305 ARG A N 1
ATOM 2339 C CA . ARG A 1 305 ? -12.187 12.212 20.328 1.00 69.06 305 ARG A CA 1
ATOM 2340 C C . ARG A 1 305 ? -12.354 12.434 21.837 1.00 69.06 305 ARG A C 1
ATOM 2342 O O . ARG A 1 305 ? -13.486 12.464 22.304 1.00 69.06 305 ARG A O 1
ATOM 2349 N N . TRP A 1 306 ? -11.251 12.532 22.577 1.00 49.06 306 TRP A N 1
ATOM 2350 C CA . TRP A 1 306 ? -11.216 12.584 24.040 1.00 49.06 306 TRP A CA 1
ATOM 2351 C C . TRP A 1 306 ? -10.684 13.907 24.607 1.00 49.06 306 TRP A C 1
ATOM 2353 O O . TRP A 1 306 ? -10.646 14.053 25.828 1.00 49.06 306 TRP A O 1
ATOM 2363 N N . VAL A 1 307 ? -10.271 14.834 23.740 1.00 45.25 307 VAL A N 1
ATOM 2364 C CA . VAL A 1 307 ? -9.941 16.228 24.082 1.00 45.25 307 VAL A CA 1
ATOM 2365 C C . VAL A 1 307 ? -11.104 17.095 23.632 1.00 45.25 307 VAL A C 1
ATOM 2367 O O . VAL A 1 307 ? -11.534 17.944 24.436 1.00 45.25 307 VAL A O 1
#

Radius of gyration: 27.48 Å; chains: 1; bounding box: 95×61×68 Å

pLDDT: mean 71.16, std 19.43, range [31.27, 95.81]